Protein AF-A0A937ENZ0-F1 (afdb_monomer)

Secondary structure (DSSP, 8-state):
------PPPPP------PPPPEEPPP-GGGSPPPPPHHHHHHHHH-TT-TTS-TTTTT--EEEEEEEETTTTEEEEEEEETTS-TTSS-PPPSTTB---STT-SPPSEEEEEE-BT-GGG-BPPPPHHHHHHHHHHHHHHHHHHHHTPEE-TTSS-EE--HHHHHHHHHHHHHHSTT-PPP--S-TTEEEHHHHHHH-GGG--GGGGG--HHHHHHHHHHHHHHHHHH-HHHHHHTT--TT-TT-EEESHHHHHHHHHHHHHHHHHHHHTS-----------

Structure (mmCIF, N/CA/C/O backbone):
data_AF-A0A937ENZ0-F1
#
_entry.id   AF-A0A937ENZ0-F1
#
loop_
_atom_site.group_PDB
_atom_site.id
_atom_site.type_symbol
_atom_site.label_atom_id
_atom_site.label_alt_id
_atom_site.label_comp_id
_atom_site.label_asym_id
_atom_site.label_entity_id
_atom_site.label_seq_id
_atom_site.pdbx_PDB_ins_code
_atom_site.Cartn_x
_atom_site.Cartn_y
_atom_site.Cartn_z
_atom_site.occupancy
_atom_site.B_iso_or_equiv
_atom_site.auth_seq_id
_atom_site.auth_comp_id
_atom_site.auth_asym_id
_atom_site.auth_atom_id
_atom_site.pdbx_PDB_model_num
ATOM 1 N N . MET A 1 1 ? 7.840 -6.981 61.702 1.00 43.53 1 MET A N 1
ATOM 2 C CA . MET A 1 1 ? 6.788 -6.738 60.691 1.00 43.53 1 MET A CA 1
ATOM 3 C C . MET A 1 1 ? 7.470 -6.352 59.383 1.00 43.53 1 MET A C 1
ATOM 5 O O . MET A 1 1 ? 7.771 -5.185 59.188 1.00 43.53 1 MET A O 1
ATOM 9 N N . ASN A 1 2 ? 7.788 -7.336 58.536 1.00 37.56 2 ASN A N 1
ATOM 10 C CA . ASN A 1 2 ? 8.405 -7.114 57.224 1.00 37.56 2 ASN A CA 1
ATOM 11 C C . ASN A 1 2 ? 7.306 -7.118 56.159 1.00 37.56 2 ASN A C 1
ATOM 13 O O . ASN A 1 2 ? 6.649 -8.138 55.967 1.00 37.56 2 ASN A O 1
ATOM 17 N N . ARG A 1 3 ? 7.093 -5.981 55.487 1.00 46.06 3 ARG A N 1
ATOM 18 C CA . ARG A 1 3 ? 6.236 -5.894 54.298 1.00 46.06 3 ARG A CA 1
ATOM 19 C C . ARG A 1 3 ? 7.036 -6.393 53.096 1.00 46.06 3 ARG A C 1
ATOM 21 O O . ARG A 1 3 ? 7.947 -5.709 52.644 1.00 46.06 3 ARG A O 1
ATOM 28 N N . GLN A 1 4 ? 6.701 -7.583 52.606 1.00 44.44 4 GLN A N 1
ATOM 29 C CA . GLN A 1 4 ? 7.113 -8.049 51.284 1.00 44.44 4 GLN A CA 1
ATOM 30 C C . GLN A 1 4 ? 6.398 -7.206 50.226 1.00 44.44 4 GLN A C 1
ATOM 32 O O . GLN A 1 4 ? 5.177 -7.246 50.104 1.00 44.44 4 GLN A O 1
ATOM 37 N N . THR A 1 5 ? 7.169 -6.424 49.481 1.00 52.16 5 THR A N 1
ATOM 38 C CA . THR A 1 5 ? 6.742 -5.767 48.249 1.00 52.16 5 THR A CA 1
ATOM 39 C C . THR A 1 5 ? 6.876 -6.769 47.107 1.00 52.16 5 THR A C 1
ATOM 41 O O . THR A 1 5 ? 7.985 -7.094 46.687 1.00 52.16 5 THR A O 1
ATOM 44 N N . SER A 1 6 ? 5.750 -7.292 46.633 1.00 46.09 6 SER A N 1
ATOM 45 C CA . SER A 1 6 ? 5.664 -8.077 45.405 1.00 46.09 6 SER A CA 1
ATOM 46 C C . SER A 1 6 ? 5.887 -7.157 44.204 1.00 46.09 6 SER A C 1
ATOM 48 O O . SER A 1 6 ? 5.094 -6.256 43.934 1.00 46.09 6 SER A O 1
ATOM 50 N N . HIS A 1 7 ? 6.995 -7.362 43.493 1.00 39.06 7 HIS A N 1
ATOM 51 C CA . HIS A 1 7 ? 7.208 -6.753 42.186 1.00 39.06 7 HIS A CA 1
ATOM 52 C C . HIS A 1 7 ? 6.334 -7.467 41.143 1.00 39.06 7 HIS A C 1
ATOM 54 O O . HIS A 1 7 ? 6.309 -8.699 41.137 1.00 39.06 7 HIS A O 1
ATOM 60 N N . PRO A 1 8 ? 5.620 -6.732 40.272 1.00 46.50 8 PRO A N 1
ATOM 61 C CA . PRO A 1 8 ? 4.885 -7.335 39.171 1.00 46.50 8 PRO A CA 1
ATOM 62 C C . PRO A 1 8 ? 5.864 -7.920 38.146 1.00 46.50 8 PRO A C 1
ATOM 64 O O . PRO A 1 8 ? 6.829 -7.266 37.746 1.00 46.50 8 PRO A O 1
ATOM 67 N N . GLU A 1 9 ? 5.601 -9.163 37.747 1.00 36.78 9 GLU A N 1
ATOM 68 C CA . GLU A 1 9 ? 6.268 -9.851 36.643 1.00 36.78 9 GLU A CA 1
ATOM 69 C C . GLU A 1 9 ? 6.189 -9.009 35.356 1.00 36.78 9 GLU A C 1
ATOM 71 O O . GLU A 1 9 ? 5.117 -8.485 35.032 1.00 36.78 9 GLU A O 1
ATOM 76 N N . PRO A 1 10 ? 7.292 -8.859 34.600 1.00 42.88 10 PRO A N 1
ATOM 77 C CA . PRO A 1 10 ? 7.248 -8.202 33.304 1.00 42.88 10 PRO A CA 1
ATOM 78 C C . PRO A 1 10 ? 6.401 -9.039 32.342 1.00 42.88 10 PRO A C 1
ATOM 80 O O . PRO A 1 10 ? 6.649 -10.229 32.149 1.00 42.88 10 PRO A O 1
ATOM 83 N N . ALA A 1 11 ? 5.396 -8.395 31.743 1.00 43.38 11 ALA A N 1
ATOM 84 C CA . ALA A 1 11 ? 4.558 -8.982 30.710 1.00 43.38 11 ALA A CA 1
ATOM 85 C C . ALA A 1 11 ? 5.439 -9.611 29.623 1.00 43.38 11 ALA A C 1
ATOM 87 O O . ALA A 1 11 ? 6.317 -8.949 29.067 1.00 43.38 11 ALA A O 1
ATOM 88 N N . ALA A 1 12 ? 5.209 -10.896 29.354 1.00 40.56 12 ALA A N 1
ATOM 89 C CA . ALA A 1 12 ? 5.919 -11.650 28.337 1.00 40.56 12 ALA A CA 1
ATOM 90 C C . ALA A 1 12 ? 5.860 -10.903 26.998 1.00 40.56 12 ALA A C 1
ATOM 92 O O . ALA A 1 12 ? 4.788 -10.735 26.413 1.00 40.56 12 ALA A O 1
ATOM 93 N N . SER A 1 13 ? 7.022 -10.449 26.527 1.00 42.88 13 SER A N 1
ATOM 94 C CA . SER A 1 13 ? 7.202 -9.900 25.190 1.00 42.88 13 SER A CA 1
ATOM 95 C C . SER A 1 13 ? 6.746 -10.948 24.179 1.00 42.88 13 SER A C 1
ATOM 97 O O . SER A 1 13 ? 7.421 -11.959 23.983 1.00 42.88 13 SER A O 1
ATOM 99 N N . GLN A 1 14 ? 5.583 -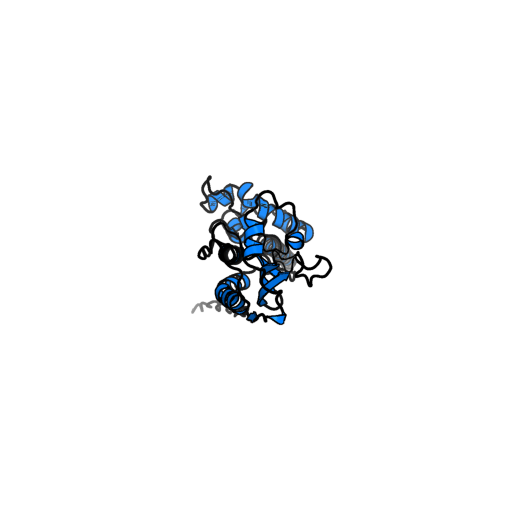10.733 23.565 1.00 44.53 14 GLN A N 1
ATOM 100 C CA . GLN A 1 14 ? 5.145 -11.531 22.428 1.00 44.53 14 GLN A CA 1
ATOM 101 C C . GLN A 1 14 ? 6.209 -11.383 21.340 1.00 44.53 14 GLN A C 1
ATOM 103 O O . GLN A 1 14 ? 6.424 -10.293 20.812 1.00 44.53 14 GLN A O 1
ATOM 108 N N . GLN A 1 15 ? 6.923 -12.471 21.053 1.00 42.66 15 GLN A N 1
ATOM 109 C CA . GLN A 1 15 ? 7.766 -12.573 19.871 1.00 42.66 15 GLN A CA 1
ATOM 110 C C . GLN A 1 15 ? 6.837 -12.491 18.660 1.00 42.66 15 GLN A C 1
ATOM 112 O O . GLN A 1 15 ? 6.261 -13.495 18.246 1.00 42.66 15 GLN A O 1
ATOM 117 N N . SER A 1 16 ? 6.640 -11.284 18.131 1.00 54.31 16 SER A N 1
ATOM 118 C CA . SER A 1 16 ? 6.011 -11.103 16.829 1.00 54.31 16 SER A CA 1
ATOM 119 C C . SER A 1 16 ? 6.854 -11.862 15.815 1.00 54.31 16 SER A C 1
ATOM 121 O O . SER A 1 16 ? 8.009 -11.511 15.578 1.00 54.31 16 SER A O 1
ATOM 123 N N . SER A 1 17 ? 6.299 -12.935 15.256 1.00 59.91 17 SER A N 1
ATOM 124 C CA . SER A 1 17 ? 6.868 -13.601 14.093 1.00 59.91 17 SER A CA 1
ATOM 125 C C . SER A 1 17 ? 6.956 -12.570 12.973 1.00 59.91 17 SER A C 1
ATOM 127 O O . SER A 1 17 ? 5.923 -12.148 12.449 1.00 59.91 17 SER A O 1
ATOM 129 N N . THR A 1 18 ? 8.165 -12.122 12.651 1.00 74.50 18 THR A N 1
ATOM 130 C CA . THR A 1 18 ? 8.385 -11.180 11.556 1.00 74.50 18 THR A CA 1
ATOM 131 C C . THR A 1 18 ? 7.900 -11.830 10.265 1.00 74.50 18 THR A C 1
ATOM 133 O O . THR A 1 18 ? 8.298 -12.952 9.943 1.00 74.50 18 THR A O 1
ATOM 136 N N . VAL A 1 19 ? 6.997 -11.162 9.549 1.00 85.94 19 VAL A N 1
ATOM 137 C CA . VAL A 1 19 ? 6.521 -11.634 8.246 1.00 85.94 19 VAL A CA 1
ATOM 138 C C . VAL A 1 19 ? 7.707 -11.559 7.292 1.00 85.94 19 VAL A C 1
ATOM 140 O O . VAL A 1 19 ? 8.279 -10.491 7.140 1.00 85.94 19 VAL A O 1
ATOM 143 N N . GLN A 1 20 ? 8.111 -12.661 6.662 1.00 94.25 20 GLN A N 1
ATOM 144 C CA . GLN A 1 20 ? 9.245 -12.643 5.734 1.00 94.25 20 GLN A CA 1
ATOM 145 C C . GLN A 1 20 ? 8.753 -12.510 4.290 1.00 94.25 20 GLN A C 1
ATOM 147 O O . GLN A 1 20 ? 8.061 -13.395 3.786 1.00 94.25 20 GLN A O 1
ATOM 152 N N . LEU A 1 21 ? 9.114 -11.409 3.628 1.00 97.62 21 LEU A N 1
ATOM 153 C CA . LEU A 1 21 ? 8.907 -11.211 2.195 1.00 97.62 21 LEU A CA 1
ATOM 154 C C . LEU A 1 21 ? 9.825 -12.140 1.387 1.00 97.62 21 LEU A C 1
ATOM 156 O O . LEU A 1 21 ? 11.006 -12.293 1.705 1.00 97.62 21 LEU A O 1
ATOM 160 N N . THR A 1 22 ? 9.301 -12.688 0.292 1.00 98.12 22 THR A N 1
ATOM 161 C CA . THR A 1 22 ? 10.086 -13.380 -0.736 1.00 98.12 22 THR A CA 1
ATOM 162 C C . THR A 1 22 ? 10.068 -12.570 -2.030 1.00 98.12 22 THR A C 1
ATOM 164 O O . THR A 1 22 ? 9.019 -12.100 -2.463 1.00 98.12 22 THR A O 1
ATOM 167 N N . VAL A 1 23 ? 11.224 -12.396 -2.674 1.00 98.06 23 VAL A N 1
ATOM 168 C CA . VAL A 1 23 ? 11.280 -11.864 -4.044 1.00 98.06 23 VAL A CA 1
ATOM 169 C C . VAL A 1 23 ? 11.268 -13.048 -5.000 1.00 98.06 23 VAL A C 1
ATOM 171 O O . VAL A 1 23 ? 12.183 -13.873 -4.979 1.00 98.06 23 VAL A O 1
ATOM 174 N N . ARG A 1 24 ? 10.219 -13.160 -5.815 1.00 97.56 24 ARG A N 1
ATOM 175 C CA . ARG A 1 24 ? 10.064 -14.252 -6.778 1.00 97.56 24 ARG A CA 1
ATOM 176 C C . ARG A 1 24 ? 10.588 -13.814 -8.141 1.00 97.56 24 ARG A C 1
ATOM 178 O O . ARG A 1 24 ? 10.041 -12.906 -8.764 1.00 97.56 24 ARG A O 1
ATOM 185 N N . GLU A 1 25 ? 11.613 -14.511 -8.620 1.00 97.50 25 GLU A N 1
ATOM 186 C CA . GLU A 1 25 ? 12.192 -14.275 -9.943 1.00 97.50 25 GLU A CA 1
ATOM 187 C C . GLU A 1 25 ? 11.157 -14.496 -11.051 1.00 97.50 25 GLU A C 1
ATOM 189 O O . GLU A 1 25 ? 10.435 -15.501 -11.081 1.00 97.50 25 GLU A O 1
ATOM 194 N N . THR A 1 26 ? 11.107 -13.549 -11.981 1.00 95.69 26 THR A N 1
ATOM 195 C CA . THR A 1 26 ? 10.320 -13.655 -13.210 1.00 95.69 26 THR A CA 1
ATOM 196 C C . THR A 1 26 ? 11.215 -14.130 -14.339 1.00 95.69 26 THR A C 1
ATOM 198 O O . THR A 1 26 ? 12.384 -13.769 -14.412 1.00 95.69 26 THR A O 1
ATOM 201 N N . THR A 1 27 ? 10.685 -14.962 -15.227 1.00 95.06 27 THR A N 1
ATOM 202 C CA . THR A 1 27 ? 11.425 -15.503 -16.374 1.00 95.06 27 THR A CA 1
ATOM 203 C C . THR A 1 27 ? 10.939 -14.886 -17.680 1.00 95.06 27 THR A C 1
ATOM 205 O O . THR A 1 27 ? 9.803 -14.423 -17.777 1.00 95.06 27 THR A O 1
ATOM 208 N N . THR A 1 28 ? 11.767 -14.928 -18.728 1.00 92.56 28 THR A N 1
ATOM 209 C CA . THR A 1 28 ? 11.395 -14.424 -20.062 1.00 92.56 28 THR A CA 1
ATOM 210 C C . THR A 1 28 ? 10.114 -15.068 -20.598 1.00 92.56 28 THR A C 1
ATOM 212 O O . THR A 1 28 ? 9.334 -14.403 -21.265 1.00 92.56 28 THR A O 1
ATOM 215 N N . ALA A 1 29 ? 9.857 -16.341 -20.275 1.00 90.62 29 ALA A N 1
ATOM 216 C CA . ALA A 1 29 ? 8.652 -17.053 -20.706 1.00 90.62 29 ALA A CA 1
ATOM 217 C C . ALA A 1 29 ? 7.357 -16.537 -20.047 1.00 90.62 29 ALA A C 1
ATOM 219 O O . ALA A 1 29 ? 6.267 -16.830 -20.530 1.00 90.62 29 ALA A O 1
ATOM 220 N N . GLN A 1 30 ? 7.470 -15.797 -18.941 1.00 89.12 30 GLN A N 1
ATOM 221 C CA . GLN A 1 30 ? 6.342 -15.235 -18.193 1.00 89.12 30 GLN A CA 1
ATOM 222 C C . GLN A 1 30 ? 6.044 -13.780 -18.566 1.00 89.12 30 GLN A C 1
ATOM 224 O O . GLN A 1 30 ? 5.084 -13.213 -18.045 1.00 89.12 30 GLN A O 1
ATOM 229 N N . LEU A 1 31 ? 6.855 -13.172 -19.435 1.00 87.44 31 LEU A N 1
ATOM 230 C CA . LEU A 1 31 ? 6.686 -11.791 -19.863 1.00 87.44 31 LEU A CA 1
ATOM 231 C C . LEU A 1 31 ? 6.364 -11.714 -21.355 1.00 87.44 31 LEU A C 1
ATOM 233 O O . LEU A 1 31 ? 6.908 -12.480 -22.154 1.00 87.44 31 LEU A O 1
ATOM 237 N N . PRO A 1 32 ? 5.524 -10.753 -21.762 1.00 86.81 32 PRO A N 1
ATOM 238 C CA . PRO A 1 32 ? 5.414 -10.413 -23.167 1.00 86.81 32 PRO A CA 1
ATOM 239 C C . PRO A 1 32 ? 6.746 -9.870 -23.704 1.00 86.81 32 PRO A C 1
ATOM 241 O O . PRO A 1 32 ? 7.515 -9.253 -22.961 1.00 86.81 32 PRO A O 1
ATOM 244 N N . PRO A 1 33 ? 7.024 -10.032 -25.011 1.00 86.56 33 PRO A N 1
ATOM 245 C CA . PRO A 1 33 ? 8.213 -9.443 -25.605 1.00 86.56 33 PRO A CA 1
ATOM 246 C C . PRO A 1 33 ? 8.176 -7.920 -25.466 1.00 86.56 33 PRO A C 1
ATOM 248 O O . PRO A 1 33 ? 7.102 -7.310 -25.596 1.00 86.56 33 PRO A O 1
ATOM 251 N N . LEU A 1 34 ? 9.352 -7.328 -25.226 1.00 86.69 34 LEU A N 1
ATOM 252 C CA . LEU A 1 34 ? 9.526 -5.879 -25.137 1.00 86.69 34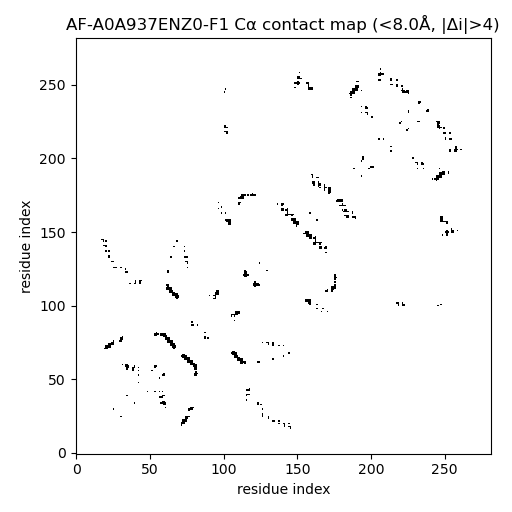 LEU A CA 1
ATOM 253 C C . LEU A 1 34 ? 8.981 -5.195 -26.399 1.00 86.69 34 LEU A C 1
ATOM 255 O O . LEU A 1 34 ? 9.146 -5.732 -27.501 1.00 86.69 34 LEU A O 1
ATOM 259 N N . PRO A 1 35 ? 8.303 -4.043 -26.261 1.00 83.69 35 PRO A N 1
ATOM 260 C CA . PRO A 1 35 ? 7.900 -3.268 -27.421 1.00 83.69 35 PRO A CA 1
ATOM 261 C C . PRO A 1 35 ? 9.114 -2.725 -28.165 1.00 83.69 35 PRO A C 1
ATOM 263 O O . PRO A 1 35 ? 10.166 -2.466 -27.580 1.00 83.69 35 PRO A O 1
ATOM 266 N N . ASP A 1 36 ? 8.930 -2.509 -29.462 1.00 84.56 36 ASP A N 1
ATOM 267 C CA . ASP A 1 36 ? 9.908 -1.803 -30.273 1.00 84.56 36 ASP A CA 1
ATOM 268 C C . ASP A 1 36 ? 10.068 -0.343 -29.782 1.00 84.56 36 ASP A C 1
ATOM 270 O O . ASP A 1 36 ? 9.056 0.354 -29.611 1.00 84.56 36 ASP A O 1
ATOM 274 N N . PRO A 1 37 ? 11.308 0.136 -29.550 1.00 83.44 37 PRO A N 1
ATOM 275 C CA . PRO A 1 37 ? 11.537 1.473 -29.019 1.00 83.44 37 PRO A CA 1
ATOM 276 C C . PRO A 1 37 ? 11.032 2.630 -29.870 1.00 83.44 37 PRO A C 1
ATOM 278 O O . PRO A 1 37 ? 10.588 3.642 -29.331 1.00 83.44 37 PRO A O 1
ATOM 281 N N . GLU A 1 38 ? 11.093 2.508 -31.191 1.00 84.00 38 GLU A N 1
ATOM 282 C CA . GLU A 1 38 ? 10.600 3.548 -32.091 1.00 84.00 38 GLU A CA 1
ATOM 283 C C . GLU A 1 38 ? 9.069 3.620 -32.044 1.00 84.00 38 GLU A C 1
ATOM 285 O O . GLU A 1 38 ? 8.489 4.707 -31.955 1.00 84.00 38 GLU A O 1
ATOM 290 N N . THR A 1 39 ? 8.423 2.455 -31.983 1.00 81.88 39 THR A N 1
ATOM 291 C CA . THR A 1 39 ? 6.969 2.304 -31.910 1.00 81.88 39 THR A CA 1
ATOM 292 C C . THR A 1 39 ? 6.392 2.950 -30.648 1.00 81.88 39 THR A C 1
ATOM 294 O O . THR A 1 39 ? 5.496 3.791 -30.756 1.00 81.88 39 THR A O 1
ATOM 297 N N . TYR A 1 40 ? 6.907 2.629 -29.448 1.00 80.12 40 TYR A N 1
ATOM 298 C CA . TYR A 1 40 ? 6.355 3.229 -28.221 1.00 80.12 40 TYR A CA 1
ATOM 299 C C . TYR A 1 40 ? 6.669 4.728 -28.119 1.00 80.12 40 TYR A C 1
ATOM 301 O O . TYR A 1 40 ? 5.822 5.500 -27.668 1.00 80.12 40 TYR A O 1
ATOM 309 N N . ARG A 1 41 ? 7.846 5.182 -28.578 1.00 81.31 41 ARG A N 1
ATOM 310 C CA . ARG A 1 41 ? 8.178 6.618 -28.590 1.00 81.31 41 ARG A CA 1
ATOM 311 C C . ARG A 1 41 ? 7.248 7.397 -29.502 1.00 81.31 41 ARG A C 1
ATOM 313 O O . ARG A 1 41 ? 6.781 8.459 -29.111 1.00 81.31 41 ARG A O 1
ATOM 320 N N . THR A 1 42 ? 6.953 6.857 -30.682 1.00 81.44 42 THR A N 1
ATOM 321 C CA . THR A 1 42 ? 6.009 7.464 -31.629 1.00 81.44 42 THR A CA 1
ATOM 322 C C . THR A 1 42 ? 4.624 7.598 -31.011 1.00 81.44 42 THR A C 1
ATOM 324 O O . THR A 1 42 ? 4.027 8.671 -31.075 1.00 81.44 42 THR A O 1
ATOM 327 N N . TYR A 1 43 ? 4.154 6.542 -30.343 1.00 79.38 43 TYR A N 1
ATOM 328 C CA . TYR A 1 43 ? 2.869 6.545 -29.653 1.00 79.38 43 TYR A CA 1
ATOM 329 C C . TYR A 1 43 ? 2.791 7.633 -28.568 1.00 79.38 43 TYR A C 1
ATOM 331 O O . TYR A 1 43 ? 1.861 8.436 -28.566 1.00 79.38 43 TYR A O 1
ATOM 339 N N . PHE A 1 44 ? 3.792 7.737 -27.686 1.00 76.94 44 PHE A N 1
ATOM 340 C CA . PHE A 1 44 ? 3.788 8.752 -26.622 1.00 76.94 44 PHE A CA 1
ATOM 341 C C . PHE A 1 44 ? 4.140 10.174 -27.097 1.00 76.94 44 PHE A C 1
ATOM 343 O O . PHE A 1 44 ? 3.860 11.141 -26.386 1.00 76.94 44 PHE A O 1
ATOM 350 N N . ALA A 1 45 ? 4.750 10.330 -28.276 1.00 77.31 45 ALA A N 1
ATOM 351 C CA . ALA A 1 45 ? 5.095 11.631 -28.850 1.00 77.31 45 ALA A CA 1
ATOM 352 C C . ALA A 1 45 ? 3.903 12.350 -29.502 1.00 77.31 45 ALA A C 1
ATOM 354 O O . ALA A 1 45 ? 4.003 13.551 -29.758 1.00 77.31 45 ALA A O 1
ATOM 355 N N . ASN A 1 46 ? 2.788 11.655 -29.764 1.00 73.12 46 ASN A N 1
ATOM 356 C CA . ASN A 1 46 ? 1.609 12.237 -30.399 1.00 73.12 46 ASN A CA 1
ATOM 357 C C . ASN A 1 46 ? 0.467 12.464 -29.386 1.00 73.12 46 ASN A C 1
ATOM 359 O O . ASN A 1 46 ? -0.413 11.615 -29.233 1.00 73.12 46 ASN A O 1
ATOM 363 N N . PRO A 1 47 ? 0.423 13.620 -28.695 1.00 60.69 47 PRO A N 1
ATOM 364 C CA . PRO A 1 47 ? -0.554 13.867 -27.639 1.00 60.69 47 PRO A CA 1
ATOM 365 C C . PRO A 1 47 ? -2.003 14.000 -28.131 1.00 60.69 47 PRO A C 1
ATOM 367 O O . PRO A 1 47 ? -2.920 14.060 -27.315 1.00 60.69 47 PRO A O 1
ATOM 370 N N . HIS A 1 48 ? -2.226 14.058 -29.447 1.00 57.53 48 HIS A N 1
ATOM 371 C CA . HIS A 1 48 ? -3.559 14.074 -30.048 1.00 57.53 48 HIS A CA 1
ATOM 372 C C . HIS A 1 48 ? -4.095 12.668 -30.358 1.00 57.53 48 HIS A C 1
ATOM 374 O O . HIS A 1 48 ? -5.274 12.540 -30.678 1.00 57.53 48 HIS A O 1
ATOM 380 N N . ASP A 1 49 ? -3.261 11.631 -30.213 1.00 55.56 49 ASP A N 1
ATOM 381 C CA . ASP A 1 49 ? -3.555 10.251 -30.618 1.00 55.56 49 ASP A CA 1
ATOM 382 C C . ASP A 1 49 ? -3.784 9.293 -29.444 1.00 55.56 49 ASP A C 1
ATOM 384 O O . ASP A 1 49 ? -3.999 8.100 -29.640 1.00 55.56 49 ASP A O 1
ATOM 388 N N . TYR A 1 50 ? -3.862 9.819 -28.213 1.00 53.72 50 TYR A N 1
ATOM 389 C CA . TYR A 1 50 ? -4.329 9.067 -27.038 1.00 53.72 50 TYR A CA 1
ATOM 390 C C . TYR A 1 50 ? -5.767 8.520 -27.190 1.00 53.72 50 TYR A C 1
ATOM 392 O O . TYR A 1 50 ? -6.274 7.866 -26.281 1.00 53.72 50 TYR A O 1
ATOM 400 N N . MET A 1 51 ? -6.446 8.812 -28.308 1.00 48.12 51 MET A N 1
ATOM 401 C CA . MET A 1 51 ? -7.741 8.235 -28.670 1.00 48.12 51 MET A CA 1
ATOM 402 C C . MET A 1 51 ? -7.632 6.831 -29.286 1.00 48.12 51 MET A C 1
ATOM 404 O O . MET A 1 51 ? -8.627 6.107 -29.264 1.00 48.12 51 MET A O 1
ATOM 408 N N . HIS A 1 52 ? -6.466 6.426 -29.802 1.00 53.47 52 HIS A N 1
ATOM 409 C CA . HIS A 1 52 ? -6.219 5.040 -30.198 1.00 53.47 52 HIS A CA 1
ATOM 410 C C . HIS A 1 52 ? -5.716 4.241 -29.000 1.00 53.47 52 HIS A C 1
ATOM 412 O O . HIS A 1 52 ? -4.829 4.680 -28.267 1.00 53.47 52 HIS A O 1
ATOM 418 N N . ALA A 1 53 ? -6.292 3.058 -28.781 1.00 56.72 53 ALA A N 1
ATOM 419 C CA . ALA A 1 53 ? -5.814 2.197 -27.713 1.00 56.72 53 ALA A CA 1
ATOM 420 C C . ALA A 1 53 ? -4.361 1.786 -28.025 1.00 56.72 53 ALA A C 1
ATOM 422 O O . ALA A 1 53 ? -4.044 1.534 -29.190 1.00 56.72 53 ALA A O 1
ATOM 423 N N . PRO A 1 54 ? -3.476 1.623 -27.021 1.00 62.50 54 PRO A N 1
ATOM 424 C CA . PRO A 1 54 ? -2.113 1.125 -27.242 1.00 62.50 54 PRO A CA 1
ATOM 425 C C . PRO A 1 54 ? -2.052 -0.182 -28.053 1.00 62.50 54 PRO A C 1
ATOM 427 O O . PRO A 1 54 ? -1.059 -0.460 -28.728 1.00 62.50 54 PRO A O 1
ATOM 430 N N . GLN A 1 55 ? -3.134 -0.968 -27.999 1.00 65.12 55 GLN A N 1
ATOM 431 C CA . GLN A 1 55 ? -3.364 -2.163 -28.804 1.00 65.12 55 GLN A CA 1
ATOM 432 C C . GLN A 1 55 ? -3.294 -1.885 -30.315 1.00 65.12 55 GLN A C 1
ATOM 434 O O . GLN A 1 55 ? -2.625 -2.626 -31.036 1.00 65.12 55 GLN A O 1
ATOM 439 N N . ASP A 1 56 ? -3.927 -0.807 -30.784 1.00 67.62 56 ASP A N 1
ATOM 440 C CA . ASP A 1 56 ? -4.012 -0.439 -32.204 1.00 67.62 56 ASP A CA 1
ATOM 441 C C . ASP A 1 56 ? -2.645 -0.001 -32.745 1.00 67.62 56 ASP A C 1
ATOM 443 O O . ASP A 1 56 ? -2.262 -0.339 -33.865 1.00 67.62 56 ASP A O 1
ATOM 447 N N . ALA A 1 57 ? -1.866 0.682 -31.904 1.00 66.38 57 ALA A N 1
ATOM 448 C CA . ALA A 1 57 ? -0.511 1.129 -32.212 1.00 66.38 57 ALA A CA 1
ATOM 449 C C . ALA A 1 57 ? 0.563 0.046 -31.991 1.00 66.38 57 ALA A C 1
ATOM 451 O O . ALA A 1 57 ? 1.739 0.287 -32.255 1.00 66.38 57 ALA A O 1
ATOM 452 N N . LYS A 1 58 ? 0.190 -1.136 -31.470 1.00 69.62 58 LYS A N 1
ATOM 453 C CA . LYS A 1 58 ? 1.123 -2.178 -30.990 1.00 69.62 58 LYS A CA 1
ATOM 454 C C . LYS A 1 58 ? 2.188 -1.630 -30.027 1.00 69.62 58 LYS A C 1
ATOM 456 O O . LYS A 1 58 ? 3.283 -2.183 -29.928 1.00 69.62 58 LYS A O 1
ATOM 461 N N . ALA A 1 59 ? 1.852 -0.570 -29.293 1.00 65.69 59 ALA A N 1
ATOM 462 C CA . ALA A 1 59 ? 2.789 0.245 -28.526 1.00 65.69 59 ALA A CA 1
ATOM 463 C C . ALA A 1 59 ? 3.199 -0.363 -27.169 1.00 65.69 59 ALA A C 1
ATOM 465 O O . ALA A 1 59 ? 3.834 0.309 -26.363 1.00 65.69 59 ALA A O 1
ATOM 466 N N . GLY A 1 60 ? 2.900 -1.646 -26.930 1.00 68.12 60 GLY A N 1
ATOM 467 C CA . GLY A 1 60 ? 3.571 -2.447 -25.906 1.00 68.12 60 GLY A CA 1
ATOM 468 C C . GLY A 1 60 ? 2.677 -3.044 -24.831 1.00 68.12 60 GLY A C 1
ATOM 469 O O . GLY A 1 60 ? 1.577 -3.512 -25.105 1.00 68.12 60 GLY A O 1
ATOM 470 N N . HIS A 1 61 ? 3.227 -3.100 -23.621 1.00 72.06 61 HIS A N 1
ATOM 471 C CA . HIS A 1 61 ? 2.655 -3.709 -22.425 1.00 72.06 61 HIS A CA 1
ATOM 472 C C . HIS A 1 61 ? 2.938 -2.810 -21.213 1.00 72.06 61 HIS A C 1
ATOM 474 O O . HIS A 1 61 ? 3.891 -2.026 -21.249 1.00 72.06 61 HIS A O 1
ATOM 480 N N . PHE A 1 62 ? 2.158 -2.919 -20.136 1.00 79.62 62 PHE A N 1
ATOM 481 C CA . PHE A 1 62 ? 2.536 -2.287 -18.870 1.00 79.62 62 PHE A CA 1
ATOM 482 C C . PHE A 1 62 ? 3.562 -3.138 -18.148 1.00 79.62 62 PHE A C 1
ATOM 484 O O . PHE A 1 62 ? 3.349 -4.333 -17.977 1.00 79.62 62 PHE A O 1
ATOM 491 N N . GLN A 1 63 ? 4.630 -2.515 -17.668 1.00 89.88 63 GLN A N 1
ATOM 492 C CA . GLN A 1 63 ? 5.531 -3.137 -16.709 1.00 89.88 63 GLN A CA 1
ATOM 493 C C . GLN A 1 63 ? 5.063 -2.797 -15.300 1.00 89.88 63 GLN A C 1
ATOM 495 O O . GLN A 1 63 ? 4.638 -1.672 -15.041 1.00 89.88 63 GLN A O 1
ATOM 500 N N . GLN A 1 64 ? 5.088 -3.773 -14.406 1.00 92.94 64 GLN A N 1
ATOM 501 C CA . GLN A 1 64 ? 4.517 -3.652 -13.073 1.00 92.94 64 GLN A CA 1
ATOM 502 C C . GLN A 1 64 ? 5.414 -4.317 -12.035 1.00 92.94 64 GLN A C 1
ATOM 504 O O . GLN A 1 64 ? 6.110 -5.292 -12.318 1.00 92.94 64 GLN A O 1
ATOM 509 N N . ILE A 1 65 ? 5.346 -3.807 -10.812 1.00 95.56 65 ILE A N 1
ATOM 510 C CA . ILE A 1 65 ? 5.775 -4.521 -9.611 1.00 95.56 65 ILE A CA 1
ATOM 511 C C . ILE A 1 65 ? 4.522 -4.993 -8.895 1.00 95.56 65 ILE A C 1
ATOM 513 O O . ILE A 1 65 ? 3.588 -4.215 -8.719 1.00 95.56 65 ILE A O 1
ATOM 517 N N . VAL A 1 66 ? 4.503 -6.259 -8.498 1.00 95.00 66 VAL A N 1
ATOM 518 C CA . VAL A 1 66 ? 3.338 -6.922 -7.915 1.00 95.00 66 VAL A CA 1
ATOM 519 C C . VAL A 1 66 ? 3.731 -7.522 -6.578 1.00 95.00 66 VAL A C 1
ATOM 521 O O . VAL A 1 66 ? 4.738 -8.219 -6.487 1.00 95.00 66 VAL A O 1
ATOM 524 N N . LEU A 1 67 ? 2.923 -7.263 -5.559 1.00 95.62 67 LEU A N 1
ATOM 525 C CA . LEU A 1 67 ? 3.022 -7.828 -4.224 1.00 95.62 67 LEU A CA 1
ATOM 526 C C . LEU A 1 67 ? 1.761 -8.656 -3.941 1.00 95.62 67 LEU A C 1
ATOM 528 O O . LEU A 1 67 ? 0.676 -8.092 -3.811 1.00 95.62 67 LEU A O 1
ATOM 532 N N . ASP A 1 68 ? 1.891 -9.979 -3.829 1.00 94.19 68 ASP A N 1
ATOM 533 C CA . ASP A 1 68 ? 0.813 -10.844 -3.327 1.00 94.19 68 ASP A CA 1
ATOM 534 C C . ASP A 1 68 ? 0.929 -10.944 -1.800 1.00 94.19 68 ASP A C 1
ATOM 536 O O . ASP A 1 68 ? 1.887 -11.496 -1.258 1.00 94.19 68 ASP A O 1
ATOM 540 N N . LEU A 1 69 ? -0.048 -10.393 -1.082 1.00 92.88 69 LEU A N 1
ATOM 541 C CA . LEU A 1 69 ? -0.068 -10.374 0.377 1.00 92.88 69 LEU A CA 1
ATOM 542 C C . LEU A 1 69 ? -0.403 -11.727 0.996 1.00 92.88 69 LEU A C 1
ATOM 544 O O . LEU A 1 69 ? -0.198 -11.888 2.196 1.00 92.88 69 LEU A O 1
ATOM 548 N N . ARG A 1 70 ? -0.922 -12.696 0.247 1.00 91.81 70 ARG A N 1
ATOM 549 C CA . ARG A 1 70 ? -1.228 -14.030 0.781 1.00 91.81 70 ARG A CA 1
ATOM 550 C C . ARG A 1 70 ? 0.025 -14.888 0.782 1.00 91.81 70 ARG A C 1
ATOM 552 O O . ARG A 1 70 ? 0.311 -15.531 1.788 1.00 91.81 70 ARG A O 1
ATOM 559 N N . THR A 1 71 ? 0.789 -14.852 -0.309 1.00 94.69 71 THR A N 1
ATOM 560 C CA . THR A 1 71 ? 2.053 -15.600 -0.423 1.00 94.69 71 THR A CA 1
ATOM 561 C C . THR A 1 71 ? 3.269 -14.818 0.064 1.00 94.69 71 THR A C 1
ATOM 563 O O . THR A 1 71 ? 4.296 -15.425 0.343 1.00 94.69 71 THR A O 1
ATOM 566 N N . LYS A 1 72 ? 3.138 -13.496 0.238 1.00 96.06 72 LYS A N 1
ATOM 567 C CA . LYS A 1 72 ? 4.234 -12.569 0.574 1.00 96.06 72 LYS A CA 1
ATOM 568 C C . LYS A 1 72 ? 5.305 -12.514 -0.520 1.00 96.06 72 LYS A C 1
ATOM 570 O O . LYS A 1 72 ? 6.479 -12.298 -0.222 1.00 96.06 72 LYS A O 1
ATOM 575 N N . ASP A 1 73 ? 4.889 -12.678 -1.774 1.00 97.31 73 ASP A N 1
ATOM 576 C CA . ASP A 1 73 ? 5.778 -12.604 -2.932 1.00 97.31 73 ASP A CA 1
ATOM 577 C C . ASP A 1 73 ? 5.766 -11.209 -3.556 1.00 97.31 73 ASP A C 1
ATOM 579 O O . ASP A 1 73 ? 4.705 -10.694 -3.911 1.00 97.31 73 ASP A O 1
ATOM 583 N N . LEU A 1 74 ? 6.953 -10.644 -3.774 1.00 97.94 74 LEU A N 1
ATOM 584 C CA . LEU A 1 74 ? 7.180 -9.480 -4.627 1.00 97.94 74 LEU A CA 1
ATOM 585 C C . LEU A 1 74 ? 7.793 -9.935 -5.955 1.00 97.94 74 LEU A C 1
ATOM 587 O O . LEU A 1 74 ? 8.800 -10.643 -5.955 1.00 97.94 74 LEU A O 1
ATOM 591 N N . PHE A 1 75 ? 7.220 -9.532 -7.086 1.00 97.12 75 PHE A N 1
ATOM 592 C CA . PHE A 1 75 ? 7.729 -9.923 -8.402 1.00 97.12 75 PHE A CA 1
ATOM 593 C C . PHE A 1 75 ? 7.459 -8.882 -9.486 1.00 97.12 75 PHE A C 1
ATOM 595 O O . PHE A 1 75 ? 6.565 -8.041 -9.383 1.00 97.12 75 PHE A O 1
ATOM 602 N N . PHE A 1 76 ? 8.254 -8.965 -10.547 1.00 96.25 76 PHE A N 1
ATOM 603 C CA . PHE A 1 76 ? 8.101 -8.169 -11.754 1.00 96.25 76 PHE A CA 1
ATOM 604 C C . PHE A 1 76 ? 7.043 -8.777 -12.687 1.00 96.25 76 PHE A C 1
ATOM 606 O O . PHE A 1 76 ? 6.929 -9.992 -12.819 1.00 96.25 76 PHE A O 1
ATOM 613 N N . HIS A 1 77 ? 6.241 -7.948 -13.347 1.00 92.56 77 HIS A N 1
ATOM 614 C CA . HIS A 1 77 ? 5.183 -8.414 -14.239 1.00 92.56 77 HIS A CA 1
ATOM 615 C C . HIS A 1 77 ? 5.048 -7.528 -15.481 1.00 92.56 77 HIS A C 1
ATOM 617 O O . HIS A 1 77 ? 5.426 -6.357 -15.471 1.00 92.56 77 HIS A O 1
ATOM 623 N N . GLY A 1 78 ? 4.499 -8.102 -16.554 1.00 88.44 78 GLY A N 1
ATOM 624 C CA . GLY A 1 78 ? 4.235 -7.427 -17.818 1.00 88.44 78 GLY A CA 1
ATOM 625 C C . GLY A 1 78 ? 2.841 -7.769 -18.346 1.00 88.44 78 GLY A C 1
ATOM 626 O O . GLY A 1 78 ? 2.572 -8.936 -18.622 1.00 88.44 78 GLY A O 1
ATOM 627 N N . GLU A 1 79 ? 1.974 -6.772 -18.525 1.00 83.25 79 GLU A N 1
ATOM 628 C CA . GLU A 1 79 ? 0.607 -6.946 -19.044 1.00 83.25 79 GLU A CA 1
ATOM 629 C C . GLU A 1 79 ? 0.517 -6.542 -20.521 1.00 83.25 79 GLU A C 1
ATOM 631 O O . GLU A 1 79 ? 0.591 -5.357 -20.850 1.00 83.25 79 GLU A O 1
ATOM 636 N N . ASP A 1 80 ? 0.351 -7.518 -21.421 1.00 79.75 80 ASP A N 1
ATOM 637 C CA . ASP A 1 80 ? 0.381 -7.293 -22.872 1.00 79.75 80 ASP A CA 1
ATOM 638 C C . ASP A 1 80 ? -0.898 -6.664 -23.430 1.00 79.75 80 ASP A C 1
ATOM 640 O O . ASP A 1 80 ? -1.909 -7.342 -23.631 1.00 79.75 80 ASP A O 1
ATOM 644 N N . TRP A 1 81 ? -0.835 -5.378 -23.777 1.00 71.31 81 TRP A N 1
ATOM 645 C CA . TRP A 1 81 ? -1.952 -4.667 -24.396 1.00 71.31 81 TRP A CA 1
ATOM 646 C C . TRP A 1 81 ? -2.240 -5.086 -25.834 1.00 71.31 81 TRP A C 1
ATOM 648 O O . TRP A 1 81 ? -3.297 -4.751 -26.361 1.00 71.31 81 TRP A O 1
ATOM 658 N N . ARG A 1 82 ? -1.333 -5.818 -26.490 1.00 69.31 82 ARG A N 1
ATOM 659 C CA . ARG A 1 82 ? -1.570 -6.343 -27.845 1.00 69.31 82 ARG A CA 1
ATOM 660 C C . ARG A 1 82 ? -2.575 -7.490 -27.836 1.00 69.31 82 ARG A C 1
ATOM 662 O O . ARG A 1 82 ? -3.180 -7.789 -28.865 1.00 69.31 82 ARG A O 1
ATOM 669 N N . VAL A 1 83 ? -2.742 -8.142 -26.688 1.00 71.31 83 VAL A N 1
ATOM 670 C CA . VAL A 1 83 ? -3.693 -9.236 -26.503 1.00 71.31 83 VAL A CA 1
ATOM 671 C C . VAL A 1 83 ? -5.042 -8.646 -26.087 1.00 71.31 83 VAL A C 1
ATOM 673 O O . VAL A 1 83 ? -5.070 -7.811 -25.181 1.00 71.31 83 VAL A O 1
ATOM 676 N N . PRO A 1 84 ? -6.170 -9.068 -26.700 1.00 69.19 84 PRO A N 1
ATOM 677 C CA . PRO A 1 84 ? -7.489 -8.636 -26.270 1.00 69.19 84 PRO A CA 1
ATOM 678 C C . PRO A 1 84 ? -7.673 -8.829 -24.770 1.00 69.19 84 PRO A C 1
ATOM 680 O O . PRO A 1 84 ? -7.330 -9.866 -24.202 1.00 69.19 84 PRO A O 1
ATOM 683 N N . ARG A 1 85 ? -8.281 -7.830 -24.142 1.00 64.62 85 ARG A N 1
ATOM 684 C CA . ARG A 1 85 ? -8.451 -7.728 -22.693 1.00 64.62 85 ARG A CA 1
ATOM 685 C C . ARG A 1 85 ? -9.200 -8.917 -22.049 1.00 64.62 85 ARG A C 1
ATOM 687 O O . ARG A 1 85 ? -9.106 -9.114 -20.837 1.00 64.62 85 ARG A O 1
ATOM 694 N N . GLU A 1 86 ? -9.942 -9.697 -22.829 1.00 66.25 86 GLU A N 1
ATOM 695 C CA . GLU A 1 86 ? -10.652 -10.922 -22.414 1.00 66.25 86 GLU A CA 1
ATOM 696 C C . GLU A 1 86 ? -9.751 -12.170 -22.378 1.00 66.25 86 GLU A C 1
ATOM 698 O O . GLU A 1 86 ? -10.065 -13.133 -21.688 1.00 66.25 86 GLU A O 1
ATOM 703 N N . ALA A 1 87 ? -8.621 -12.147 -23.091 1.00 59.12 87 ALA A N 1
ATOM 704 C CA . ALA A 1 87 ? -7.687 -13.265 -23.227 1.00 59.12 87 ALA A CA 1
ATOM 705 C C . ALA A 1 87 ? -6.443 -13.143 -22.324 1.00 59.12 87 ALA A C 1
ATOM 707 O O . ALA A 1 87 ? -5.564 -14.002 -22.354 1.00 59.12 87 ALA A O 1
ATOM 708 N N . GLN A 1 88 ? -6.348 -12.080 -21.523 1.00 61.69 88 GLN A N 1
ATOM 709 C CA . GLN A 1 88 ? -5.225 -11.842 -20.615 1.00 61.69 88 GLN A CA 1
ATOM 710 C C . GLN A 1 88 ? -5.400 -12.620 -19.299 1.00 61.69 88 GLN A C 1
ATOM 712 O O . GLN A 1 88 ? -6.460 -12.558 -18.669 1.00 61.69 88 GLN A O 1
ATOM 717 N N . SER A 1 89 ? -4.342 -13.299 -18.836 1.00 56.84 89 SER A N 1
ATOM 718 C CA . SER A 1 89 ? -4.264 -13.844 -17.474 1.00 56.84 89 SER A CA 1
ATOM 719 C C . SER A 1 89 ? -4.110 -12.685 -16.489 1.00 56.84 89 SER A C 1
ATOM 721 O O . SER A 1 89 ? -3.002 -12.251 -16.178 1.00 56.84 89 SER A O 1
ATOM 723 N N . ARG A 1 90 ? -5.231 -12.102 -16.076 1.00 55.84 90 ARG A N 1
ATOM 724 C CA . ARG A 1 90 ? -5.210 -10.877 -15.284 1.00 55.84 90 ARG A CA 1
ATOM 725 C C . ARG A 1 90 ? -4.713 -11.118 -13.867 1.00 55.84 90 ARG A C 1
ATOM 727 O O . ARG A 1 90 ? -5.236 -11.976 -13.158 1.00 55.84 90 ARG A O 1
ATOM 734 N N . ILE A 1 91 ? -3.837 -10.226 -13.418 1.00 59.03 91 ILE A N 1
ATOM 735 C CA . ILE A 1 91 ? -3.927 -9.746 -12.042 1.00 59.03 91 ILE A CA 1
ATOM 736 C C . ILE A 1 91 ? -5.258 -8.991 -11.973 1.00 59.03 91 ILE A C 1
ATOM 738 O O . ILE A 1 91 ? -5.485 -8.092 -12.790 1.00 59.03 91 ILE A O 1
ATOM 742 N N . PRO A 1 92 ? -6.204 -9.403 -11.117 1.00 53.53 92 PRO A N 1
ATOM 743 C CA . PRO A 1 92 ? -7.514 -8.777 -11.101 1.00 53.53 92 PRO A CA 1
ATOM 744 C C . PRO A 1 92 ? -7.361 -7.266 -10.861 1.00 53.53 92 PRO A C 1
ATOM 746 O O . PRO A 1 92 ? -6.507 -6.832 -10.097 1.00 53.53 92 PRO A O 1
ATOM 749 N N . ALA A 1 93 ? -8.190 -6.450 -11.524 1.00 51.12 93 ALA A N 1
ATOM 750 C CA . ALA A 1 93 ? -8.143 -4.986 -11.384 1.00 51.12 93 ALA A CA 1
ATOM 751 C C . ALA A 1 93 ? -8.366 -4.522 -9.926 1.00 51.12 93 ALA A C 1
ATOM 753 O O . ALA A 1 93 ? -8.057 -3.384 -9.574 1.00 51.12 93 ALA A O 1
ATOM 754 N N . SER A 1 94 ? -8.890 -5.412 -9.076 1.00 52.28 94 SER A N 1
ATOM 755 C CA . SER A 1 94 ? -8.805 -5.316 -7.622 1.00 52.28 94 SER A CA 1
ATOM 756 C C . SER A 1 94 ? -7.352 -5.515 -7.182 1.00 52.28 94 SER A C 1
ATOM 758 O O . SER A 1 94 ? -6.880 -6.648 -7.087 1.00 52.28 94 SER A O 1
ATOM 760 N N . GLY A 1 95 ? -6.650 -4.415 -6.929 1.00 56.31 95 GLY A N 1
ATOM 761 C CA . GLY A 1 95 ? -5.265 -4.470 -6.473 1.00 56.31 95 GLY A CA 1
ATOM 762 C C . GLY A 1 95 ? -4.351 -3.375 -6.993 1.00 56.31 95 GLY A C 1
ATOM 763 O O . GLY A 1 95 ? -3.203 -3.297 -6.568 1.00 56.31 95 GLY A O 1
ATOM 764 N N . LEU A 1 96 ? -4.829 -2.500 -7.884 1.00 63.28 96 LEU A N 1
ATOM 765 C CA . LEU A 1 96 ? -4.062 -1.306 -8.227 1.00 63.28 96 LEU A CA 1
ATOM 766 C C . LEU A 1 96 ? -3.746 -0.559 -6.932 1.00 63.28 96 LEU A C 1
ATOM 768 O O . LEU A 1 96 ? -4.675 -0.213 -6.194 1.00 63.28 96 LEU A O 1
ATOM 772 N N . PHE A 1 97 ? -2.465 -0.292 -6.665 1.00 70.06 97 PHE A N 1
ATOM 773 C CA . PHE A 1 97 ? -2.106 0.650 -5.617 1.00 70.06 97 PHE A CA 1
ATOM 774 C C . PHE A 1 97 ? -2.584 2.032 -6.053 1.00 70.06 97 PHE A C 1
ATOM 776 O O . PHE A 1 97 ? -1.913 2.769 -6.768 1.00 70.06 97 PHE A O 1
ATOM 783 N N . ALA A 1 98 ? -3.804 2.349 -5.653 1.00 64.31 98 ALA A N 1
ATOM 784 C CA . ALA A 1 98 ? -4.429 3.631 -5.839 1.00 64.31 98 ALA A CA 1
ATOM 785 C C . ALA A 1 98 ? -4.530 4.228 -4.435 1.00 64.31 98 ALA A C 1
ATOM 787 O O . ALA A 1 98 ? -5.420 3.829 -3.682 1.00 64.31 98 ALA A O 1
ATOM 788 N N . PRO A 1 99 ? -3.654 5.172 -4.043 1.00 59.28 99 PRO A N 1
ATOM 789 C CA . PRO A 1 99 ? -3.652 5.759 -2.698 1.00 59.28 99 PRO A CA 1
ATOM 790 C C . PRO A 1 99 ? -4.892 6.636 -2.423 1.00 59.28 99 PRO A C 1
ATOM 792 O O . PRO A 1 99 ? -4.884 7.487 -1.532 1.00 59.28 99 PRO A O 1
ATOM 795 N N . PHE A 1 100 ? -5.962 6.471 -3.203 1.00 56.91 100 PHE A N 1
ATOM 796 C CA . PHE A 1 100 ? -7.231 7.137 -3.017 1.00 56.91 100 PHE A CA 1
ATOM 797 C C . PHE A 1 100 ? -7.994 6.450 -1.884 1.00 56.91 100 PHE A C 1
ATOM 799 O O . PHE A 1 100 ? -8.446 5.314 -1.999 1.00 56.91 100 PHE A O 1
ATOM 806 N N . HIS A 1 101 ? -8.148 7.195 -0.790 1.00 62.69 101 HIS A N 1
ATOM 807 C CA . HIS A 1 101 ? -9.036 6.906 0.340 1.00 62.69 101 HIS A CA 1
ATOM 808 C C . HIS A 1 101 ? -8.621 5.770 1.277 1.00 62.69 101 HIS A C 1
ATOM 810 O O . HIS A 1 101 ? -9.386 5.479 2.192 1.00 62.69 101 HIS A O 1
ATOM 816 N N . TRP A 1 102 ? -7.431 5.181 1.097 1.00 77.44 102 TRP A N 1
ATOM 817 C CA . TRP A 1 102 ? -6.840 4.216 2.040 1.00 77.44 102 TRP A CA 1
ATOM 818 C C . TRP A 1 102 ? -7.855 3.183 2.529 1.00 77.44 102 TRP A C 1
ATOM 820 O O . TRP A 1 102 ? -8.032 2.986 3.728 1.00 77.44 102 TRP A O 1
ATOM 830 N N . LEU A 1 103 ? -8.606 2.618 1.585 1.00 79.19 103 LEU A N 1
ATOM 831 C CA . LEU A 1 103 ? -9.660 1.652 1.872 1.00 79.19 103 LEU A CA 1
ATOM 832 C C . LEU A 1 103 ? -9.041 0.329 2.346 1.00 79.19 103 LEU A C 1
ATOM 834 O O . LEU A 1 103 ? -7.879 0.267 2.743 1.00 79.19 103 LEU A O 1
ATOM 838 N N . ASN A 1 104 ? -9.807 -0.754 2.281 1.00 84.31 104 ASN A N 1
ATOM 839 C CA . ASN A 1 104 ? -9.296 -2.090 2.543 1.00 84.31 104 ASN A CA 1
ATOM 840 C C . ASN A 1 104 ? -7.996 -2.368 1.769 1.00 84.31 104 ASN A C 1
ATOM 842 O O . ASN A 1 104 ? -7.853 -2.031 0.592 1.00 84.31 104 ASN A O 1
ATOM 846 N N . VAL A 1 105 ? -7.052 -3.009 2.449 1.00 90.62 105 VAL A N 1
ATOM 847 C CA . VAL A 1 105 ? -5.828 -3.499 1.822 1.00 90.62 105 VAL A CA 1
ATOM 848 C C . VAL A 1 105 ? -6.213 -4.683 0.918 1.00 90.62 105 VAL A C 1
ATOM 850 O O . VAL A 1 105 ? -6.828 -5.629 1.415 1.00 90.62 105 VAL A O 1
ATOM 853 N N . PRO A 1 106 ? -5.917 -4.649 -0.393 1.00 90.06 106 PRO A N 1
ATOM 854 C CA . PRO A 1 106 ? -6.245 -5.752 -1.291 1.00 90.06 106 PRO A CA 1
ATOM 855 C C . PRO A 1 106 ? -5.247 -6.906 -1.141 1.00 90.06 106 PRO A C 1
ATOM 857 O O . PRO A 1 106 ? -4.080 -6.676 -0.842 1.00 90.06 106 PRO A O 1
ATOM 860 N N . ASP A 1 107 ? -5.677 -8.135 -1.437 1.00 89.38 107 ASP A N 1
ATOM 861 C CA . ASP A 1 107 ? -4.813 -9.328 -1.397 1.00 89.38 107 ASP A CA 1
ATOM 862 C C . ASP A 1 107 ? -3.619 -9.252 -2.356 1.00 89.38 107 ASP A C 1
ATOM 864 O O . ASP A 1 107 ? -2.582 -9.860 -2.108 1.00 89.38 107 ASP A O 1
ATOM 868 N N . ILE A 1 108 ? -3.775 -8.535 -3.467 1.00 91.06 108 ILE A N 1
ATOM 869 C CA . ILE A 1 108 ? -2.712 -8.269 -4.431 1.00 91.06 108 ILE A CA 1
ATOM 870 C C . ILE A 1 108 ? -2.596 -6.760 -4.562 1.00 91.06 108 ILE A C 1
ATOM 872 O O . ILE A 1 108 ? -3.601 -6.086 -4.763 1.00 91.06 108 ILE A O 1
ATOM 876 N N . ILE A 1 109 ? -1.379 -6.241 -4.472 1.00 92.31 109 ILE A N 1
ATOM 877 C CA . ILE A 1 109 ? -1.060 -4.840 -4.724 1.00 92.31 109 ILE A CA 1
ATOM 878 C C . ILE A 1 109 ? -0.152 -4.781 -5.946 1.00 92.31 109 ILE A C 1
ATOM 880 O O . ILE A 1 109 ? 0.798 -5.555 -6.035 1.00 92.31 109 ILE A O 1
ATOM 884 N N . TYR A 1 110 ? -0.393 -3.864 -6.877 1.00 92.44 110 TYR A N 1
ATOM 885 C CA . TYR A 1 110 ? 0.546 -3.621 -7.967 1.00 92.44 110 TYR A CA 1
ATOM 886 C C . TYR A 1 110 ? 0.774 -2.138 -8.247 1.00 92.44 110 TYR A C 1
ATOM 888 O O . TYR A 1 110 ? -0.123 -1.304 -8.100 1.00 92.44 110 TYR A O 1
ATOM 896 N N . TRP A 1 111 ? 1.992 -1.833 -8.693 1.00 92.25 111 TRP A N 1
ATOM 897 C CA . TRP A 1 111 ? 2.440 -0.511 -9.116 1.00 92.25 111 TRP A CA 1
ATOM 898 C C . TRP A 1 111 ? 2.846 -0.564 -10.580 1.00 92.25 111 TRP A C 1
ATOM 900 O O . TRP A 1 111 ? 3.647 -1.410 -10.974 1.00 92.25 111 TRP A O 1
ATOM 910 N N . VAL A 1 112 ? 2.299 0.346 -11.382 1.00 90.19 112 VAL A N 1
ATOM 911 C CA . VAL A 1 112 ? 2.676 0.496 -12.789 1.00 90.19 112 VAL A CA 1
ATOM 912 C C . VAL A 1 112 ? 3.986 1.269 -12.874 1.00 90.19 112 VAL A C 1
ATOM 914 O O . VAL A 1 112 ? 4.149 2.305 -12.234 1.00 90.19 112 VAL A O 1
ATOM 917 N N . ILE A 1 113 ? 4.916 0.754 -13.670 1.00 91.06 113 ILE A N 1
ATOM 918 C CA . ILE A 1 113 ? 6.178 1.405 -13.993 1.00 91.06 113 ILE A CA 1
ATOM 919 C C . ILE A 1 113 ? 5.955 2.299 -15.214 1.00 91.06 113 ILE A C 1
ATOM 921 O O . ILE A 1 113 ? 5.464 1.837 -16.244 1.00 91.06 113 ILE A O 1
ATOM 925 N N . ASP A 1 114 ? 6.362 3.563 -15.109 1.00 88.12 114 ASP A N 1
ATOM 926 C CA . ASP A 1 114 ? 6.294 4.580 -16.171 1.00 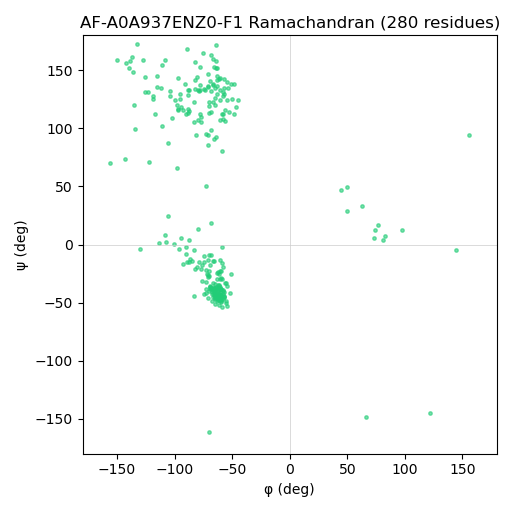88.12 114 ASP A CA 1
ATOM 927 C C . ASP A 1 114 ? 7.347 4.336 -17.281 1.00 88.12 114 ASP A C 1
ATOM 929 O O . ASP A 1 114 ? 8.128 5.222 -17.648 1.00 88.12 114 ASP A O 1
ATOM 933 N N . SER A 1 115 ? 7.414 3.115 -17.805 1.00 84.94 115 SER A N 1
ATOM 934 C CA . SER A 1 115 ? 8.321 2.752 -18.892 1.00 84.94 115 SER A CA 1
ATOM 935 C C . SER A 1 115 ? 7.877 3.396 -20.208 1.00 84.94 115 SER A C 1
ATOM 937 O O . SER A 1 115 ? 6.697 3.406 -20.554 1.00 84.94 115 SER A O 1
ATOM 939 N N . GLY A 1 116 ? 8.832 3.940 -20.959 1.00 76.44 116 GLY A N 1
ATOM 940 C CA . GLY A 1 116 ? 8.626 4.484 -22.302 1.00 76.44 116 GLY A CA 1
ATOM 941 C C . GLY A 1 116 ? 8.040 5.900 -22.382 1.00 76.44 116 GLY A C 1
ATOM 942 O O . GLY A 1 116 ? 7.816 6.390 -23.487 1.00 76.44 116 GLY A O 1
ATOM 943 N N . ILE A 1 117 ? 7.824 6.591 -21.253 1.00 76.75 117 ILE A N 1
ATOM 944 C CA . ILE A 1 117 ? 7.271 7.958 -21.240 1.00 76.75 117 ILE A CA 1
ATOM 945 C C . ILE A 1 117 ? 8.380 9.013 -21.480 1.00 76.75 117 ILE A C 1
ATOM 947 O O . ILE A 1 117 ? 9.294 9.124 -20.663 1.00 76.75 117 ILE A O 1
ATOM 951 N N . PRO A 1 118 ? 8.284 9.875 -22.514 1.00 65.56 118 PRO A N 1
ATOM 952 C CA . PRO A 1 118 ? 9.406 10.684 -23.019 1.00 65.56 118 PRO A CA 1
ATOM 953 C C . PRO A 1 118 ? 9.826 11.894 -22.162 1.00 65.56 118 PRO A C 1
ATOM 955 O O . PRO A 1 118 ? 10.865 12.489 -22.425 1.00 65.56 118 PRO A O 1
ATOM 958 N N . VAL A 1 119 ? 9.059 12.286 -21.136 1.00 66.06 119 VAL A N 1
ATOM 959 C CA . VAL A 1 119 ? 9.358 13.491 -20.322 1.00 66.06 119 VAL A CA 1
ATOM 960 C C . VAL A 1 119 ? 10.671 13.355 -19.533 1.00 66.06 119 VAL A C 1
ATOM 962 O O . VAL A 1 119 ? 11.370 14.340 -19.314 1.00 66.06 119 VAL A O 1
ATOM 965 N N . ALA A 1 120 ? 10.986 12.139 -19.094 1.00 67.75 120 ALA A N 1
ATOM 966 C CA . ALA A 1 120 ? 12.232 11.755 -18.438 1.00 67.75 120 ALA A CA 1
ATOM 967 C C . ALA A 1 120 ? 12.389 10.247 -18.669 1.00 67.75 120 ALA A C 1
ATOM 969 O O . ALA A 1 120 ? 12.106 9.460 -17.773 1.00 67.75 120 ALA A O 1
ATOM 970 N N . GLU A 1 121 ? 12.668 9.860 -19.919 1.00 67.69 121 GLU A N 1
ATOM 971 C CA . GLU A 1 121 ? 12.510 8.481 -20.402 1.00 67.69 121 GLU A CA 1
ATOM 972 C C . GLU A 1 121 ? 13.147 7.459 -19.454 1.00 67.69 121 GLU A C 1
ATOM 974 O O . GLU A 1 121 ? 14.368 7.370 -19.323 1.00 67.69 121 GLU A O 1
ATOM 979 N N . ARG A 1 122 ? 12.289 6.658 -18.815 1.00 81.81 122 ARG A N 1
ATOM 980 C CA . ARG A 1 122 ? 12.680 5.377 -18.242 1.00 81.81 122 ARG A CA 1
ATOM 981 C C . ARG A 1 122 ? 12.505 4.334 -19.346 1.00 81.81 122 ARG A C 1
ATOM 983 O O . ARG A 1 122 ? 11.375 4.166 -19.809 1.00 81.81 122 ARG A O 1
ATOM 990 N N . PRO A 1 123 ? 13.569 3.660 -19.808 1.00 85.00 123 PRO A N 1
ATOM 991 C CA . PRO A 1 123 ? 13.417 2.614 -20.808 1.00 85.00 123 PRO A CA 1
ATOM 992 C C . PRO A 1 123 ? 12.587 1.455 -20.247 1.00 85.00 123 PRO A C 1
ATOM 994 O O . PRO A 1 123 ? 12.501 1.260 -19.032 1.00 85.00 123 PRO A O 1
ATOM 997 N N . TYR A 1 124 ? 11.998 0.671 -21.147 1.00 88.94 124 TYR A N 1
ATOM 998 C CA . TYR A 1 124 ? 11.445 -0.628 -20.780 1.00 88.94 124 TYR A CA 1
ATOM 999 C C . TYR A 1 124 ? 12.539 -1.506 -20.170 1.00 88.94 124 TYR A C 1
ATOM 1001 O O . TYR A 1 124 ? 13.616 -1.642 -20.746 1.00 88.94 124 TYR A O 1
ATOM 1009 N N . LEU A 1 125 ? 12.247 -2.106 -19.018 1.00 91.62 125 LEU A N 1
ATOM 1010 C CA . LEU A 1 125 ? 13.169 -3.003 -18.329 1.00 91.62 125 LEU A CA 1
ATOM 1011 C C . LEU A 1 125 ? 13.175 -4.375 -19.004 1.00 91.62 125 LEU A C 1
ATOM 1013 O O . LEU A 1 125 ? 12.117 -4.923 -19.315 1.00 91.62 125 LEU A O 1
ATOM 1017 N N . THR A 1 126 ? 14.348 -4.963 -19.186 1.00 93.38 126 THR A N 1
ATOM 1018 C CA . THR A 1 126 ? 14.481 -6.402 -19.446 1.00 93.38 126 THR A CA 1
ATOM 1019 C C . THR A 1 126 ? 14.000 -7.222 -18.241 1.00 93.38 126 THR A C 1
ATOM 1021 O O . THR A 1 126 ? 13.726 -6.681 -17.169 1.00 93.38 126 THR A O 1
ATOM 1024 N N . VAL A 1 127 ? 13.893 -8.547 -18.394 1.00 94.75 127 VAL A N 1
ATOM 1025 C CA . VAL A 1 127 ? 13.516 -9.429 -17.275 1.00 94.75 127 VAL A CA 1
ATOM 1026 C C . VAL A 1 127 ? 14.512 -9.340 -16.114 1.00 94.75 127 VAL A C 1
ATOM 1028 O O . VAL A 1 127 ? 14.092 -9.202 -14.968 1.00 94.75 127 VAL A O 1
ATOM 1031 N N . ASP A 1 128 ? 15.812 -9.327 -16.415 1.00 96.88 128 ASP A N 1
ATOM 1032 C CA . ASP A 1 128 ? 16.872 -9.268 -15.406 1.00 96.88 128 ASP A CA 1
ATOM 1033 C C . ASP A 1 128 ? 16.858 -7.916 -14.680 1.00 96.88 128 ASP A C 1
ATOM 1035 O O . ASP A 1 128 ? 16.943 -7.862 -13.454 1.00 96.88 128 ASP A O 1
ATOM 1039 N N . GLU A 1 129 ? 16.672 -6.815 -15.416 1.00 96.56 129 GLU A N 1
ATOM 1040 C CA . GLU A 1 129 ? 16.532 -5.474 -14.833 1.00 96.56 129 GLU A CA 1
ATOM 1041 C C . GLU A 1 129 ? 15.250 -5.336 -14.005 1.00 96.56 129 GLU A C 1
ATOM 1043 O O . GLU A 1 129 ? 15.257 -4.691 -12.958 1.00 96.56 129 GLU A O 1
ATOM 1048 N N . GLY A 1 130 ? 14.153 -5.955 -14.444 1.00 96.19 130 GLY A N 1
ATOM 1049 C CA . GLY A 1 130 ? 12.894 -5.992 -13.707 1.00 96.19 130 GLY A CA 1
ATOM 1050 C C . GLY A 1 130 ? 13.011 -6.758 -12.390 1.00 96.19 130 GLY A C 1
ATOM 1051 O O . GLY A 1 130 ? 12.568 -6.262 -11.353 1.00 96.19 130 GLY A O 1
ATOM 1052 N N . ASN A 1 131 ? 13.666 -7.921 -12.394 1.00 98.06 131 ASN A N 1
ATOM 1053 C CA . ASN A 1 131 ? 13.935 -8.681 -11.171 1.00 98.06 131 ASN A CA 1
ATOM 1054 C C . ASN A 1 131 ? 14.895 -7.926 -10.243 1.00 98.06 131 ASN A C 1
ATOM 1056 O O . ASN A 1 131 ? 14.628 -7.812 -9.047 1.00 98.06 131 ASN A O 1
ATOM 1060 N N . ALA A 1 132 ? 15.967 -7.333 -10.778 1.00 98.12 132 ALA A N 1
ATOM 1061 C CA . ALA A 1 132 ? 16.870 -6.487 -9.998 1.00 98.12 132 ALA A CA 1
ATOM 1062 C C . ALA A 1 132 ? 16.127 -5.301 -9.358 1.00 98.12 132 ALA A C 1
ATOM 1064 O O . ALA A 1 132 ? 16.352 -4.980 -8.189 1.00 98.12 132 ALA A O 1
ATOM 1065 N N . PHE A 1 133 ? 15.190 -4.691 -10.088 1.00 97.06 133 PHE A N 1
ATOM 1066 C CA . PHE A 1 133 ? 14.332 -3.636 -9.562 1.00 97.06 133 PHE A CA 1
ATOM 1067 C C . PHE A 1 133 ? 13.392 -4.152 -8.459 1.00 97.06 133 PHE A C 1
ATOM 1069 O O . PHE A 1 133 ? 13.244 -3.491 -7.434 1.00 97.06 133 PHE A O 1
ATOM 1076 N N . ALA A 1 134 ? 12.822 -5.355 -8.591 1.00 98.25 134 ALA A N 1
ATOM 1077 C CA . ALA A 1 134 ? 12.037 -5.975 -7.520 1.00 98.25 134 ALA A CA 1
ATOM 1078 C C . ALA A 1 134 ? 12.875 -6.191 -6.243 1.00 98.25 134 ALA A C 1
ATOM 1080 O O . ALA A 1 134 ? 12.431 -5.825 -5.154 1.00 98.25 134 ALA A O 1
ATOM 1081 N N . HIS A 1 135 ? 14.114 -6.682 -6.362 1.00 98.44 135 HIS A N 1
ATOM 1082 C CA . HIS A 1 135 ? 15.046 -6.795 -5.226 1.00 98.44 135 HIS A CA 1
ATOM 1083 C C . HIS A 1 135 ? 15.360 -5.443 -4.587 1.00 98.44 135 HIS A C 1
ATOM 1085 O O . HIS A 1 135 ? 15.383 -5.328 -3.363 1.00 98.44 135 HIS A O 1
ATOM 1091 N N . GLN A 1 136 ? 15.553 -4.402 -5.398 1.00 97.94 136 GLN A N 1
ATOM 1092 C CA . GLN A 1 136 ? 15.777 -3.045 -4.901 1.00 97.94 136 GLN A CA 1
ATOM 1093 C C . GLN A 1 136 ? 14.592 -2.532 -4.065 1.00 97.94 136 GLN A C 1
ATOM 1095 O O . GLN A 1 136 ? 14.797 -1.823 -3.080 1.00 97.94 136 GLN A O 1
ATOM 1100 N N . LEU A 1 137 ? 13.358 -2.878 -4.442 1.00 98.06 137 LEU A N 1
ATOM 1101 C CA . LEU A 1 137 ? 12.139 -2.454 -3.745 1.00 98.06 137 LEU A CA 1
ATOM 1102 C C . LEU A 1 137 ? 11.767 -3.350 -2.559 1.00 98.06 137 LEU A C 1
ATOM 1104 O O . LEU A 1 137 ? 10.947 -2.947 -1.732 1.00 98.06 137 LEU A O 1
ATOM 1108 N N . ALA A 1 138 ? 12.372 -4.534 -2.443 1.00 98.19 138 ALA A N 1
ATOM 1109 C CA . ALA A 1 138 ? 12.064 -5.508 -1.400 1.00 98.19 138 ALA A CA 1
ATOM 1110 C C . ALA A 1 138 ? 12.097 -4.927 0.029 1.00 98.19 138 ALA A C 1
ATOM 1112 O O . ALA A 1 138 ? 11.158 -5.193 0.778 1.00 98.19 138 ALA A O 1
ATOM 1113 N N . PRO A 1 139 ? 13.059 -4.065 0.425 1.00 98.06 139 PRO A N 1
ATOM 1114 C CA . PRO A 1 139 ? 13.041 -3.453 1.758 1.00 98.06 139 PRO A CA 1
ATOM 1115 C C . PRO A 1 139 ? 11.812 -2.562 2.017 1.00 98.06 139 PRO A C 1
ATOM 1117 O O . PRO A 1 139 ? 11.288 -2.526 3.133 1.00 98.06 139 PRO A O 1
ATOM 1120 N N . LEU A 1 140 ? 11.319 -1.856 0.994 1.00 98.06 140 LEU A N 1
ATOM 1121 C CA . LEU A 1 140 ? 10.108 -1.038 1.107 1.00 98.06 140 LEU A CA 1
ATOM 1122 C C . LEU A 1 140 ? 8.860 -1.920 1.185 1.00 98.06 140 LEU A C 1
ATOM 1124 O O . LEU A 1 140 ? 7.988 -1.667 2.010 1.00 98.06 140 LEU A O 1
ATOM 1128 N N . ALA A 1 141 ? 8.785 -2.979 0.376 1.00 97.75 141 ALA A N 1
ATOM 1129 C CA . ALA A 1 141 ? 7.680 -3.935 0.433 1.00 97.75 141 ALA A CA 1
ATOM 1130 C C . ALA A 1 141 ? 7.635 -4.682 1.778 1.00 97.75 141 ALA A C 1
ATOM 1132 O O . ALA A 1 141 ? 6.559 -4.889 2.332 1.00 97.75 141 ALA A O 1
ATOM 1133 N N . GLN A 1 142 ? 8.796 -5.011 2.346 1.00 97.75 142 GLN A N 1
ATOM 1134 C CA . GLN A 1 142 ? 8.916 -5.574 3.689 1.00 97.75 142 GLN A CA 1
ATOM 1135 C C . GLN A 1 142 ? 8.395 -4.590 4.748 1.00 97.75 142 GLN A C 1
ATOM 1137 O O . GLN A 1 142 ? 7.539 -4.951 5.549 1.00 97.75 142 GLN A O 1
ATOM 1142 N N . THR A 1 143 ? 8.808 -3.317 4.678 1.00 97.06 143 THR A N 1
ATOM 1143 C CA . THR A 1 143 ? 8.286 -2.251 5.557 1.00 97.06 143 THR A CA 1
ATOM 1144 C C . THR A 1 143 ? 6.769 -2.102 5.424 1.00 97.06 143 THR A C 1
ATOM 1146 O O . THR A 1 143 ? 6.074 -1.894 6.415 1.00 97.06 143 THR A O 1
ATOM 1149 N N . LEU A 1 144 ? 6.230 -2.218 4.207 1.00 96.56 144 LEU A N 1
ATOM 1150 C CA . LEU A 1 144 ? 4.788 -2.218 3.990 1.00 96.56 144 LEU A CA 1
ATOM 1151 C C . LEU A 1 144 ? 4.133 -3.367 4.760 1.00 96.56 144 LEU A C 1
ATOM 1153 O O . LEU A 1 144 ? 3.229 -3.105 5.548 1.00 96.56 144 LEU A O 1
ATOM 1157 N N . LEU A 1 145 ? 4.604 -4.603 4.569 1.00 96.56 145 LEU A N 1
ATOM 1158 C CA . LEU A 1 145 ? 4.043 -5.804 5.193 1.00 96.56 145 LEU A CA 1
ATOM 1159 C C . LEU A 1 145 ? 4.099 -5.777 6.720 1.00 96.56 145 LEU A C 1
ATOM 1161 O O . LEU A 1 145 ? 3.096 -6.084 7.363 1.00 96.56 145 LEU A O 1
ATOM 1165 N N . ASP A 1 146 ? 5.244 -5.398 7.286 1.00 96.44 146 ASP A N 1
ATOM 1166 C CA . ASP A 1 146 ? 5.478 -5.401 8.735 1.00 96.44 146 ASP A CA 1
ATOM 1167 C C . ASP A 1 146 ? 4.560 -4.436 9.486 1.00 96.44 146 ASP A C 1
ATOM 1169 O O . ASP A 1 146 ? 4.294 -4.609 10.675 1.00 96.44 146 ASP A O 1
ATOM 1173 N N . HIS A 1 147 ? 4.071 -3.415 8.785 1.00 96.56 147 HIS A N 1
ATOM 1174 C CA . HIS A 1 147 ? 3.271 -2.355 9.369 1.00 96.56 147 HIS A CA 1
ATOM 1175 C C . HIS A 1 147 ? 1.787 -2.419 8.985 1.00 96.56 147 HIS A C 1
ATOM 1177 O O . HIS A 1 147 ? 1.034 -1.537 9.400 1.00 96.56 147 HIS A O 1
ATOM 1183 N N . LEU A 1 148 ? 1.326 -3.416 8.224 1.00 96.06 148 LEU A N 1
ATOM 1184 C CA . LEU A 1 148 ? -0.113 -3.611 8.009 1.00 96.06 148 LEU A CA 1
ATOM 1185 C C . LEU A 1 148 ? -0.816 -3.932 9.336 1.00 96.06 148 LEU A C 1
ATOM 1187 O O . LEU A 1 148 ? -0.291 -4.651 10.185 1.00 96.06 148 LEU A O 1
ATOM 1191 N N . LEU A 1 149 ? -2.022 -3.398 9.514 1.00 95.88 149 LEU A N 1
ATOM 1192 C CA . LEU A 1 149 ? -2.788 -3.545 10.747 1.00 95.88 149 LEU A CA 1
ATOM 1193 C C . LEU A 1 149 ? -3.840 -4.649 10.584 1.00 95.88 149 LEU A C 1
ATOM 1195 O O . LEU A 1 149 ? -4.675 -4.547 9.685 1.00 95.88 149 LEU A O 1
ATOM 1199 N N . PRO A 1 150 ? -3.869 -5.683 11.441 1.00 96.12 150 PRO A N 1
ATOM 1200 C CA . PRO A 1 150 ? -4.969 -6.638 11.434 1.00 96.12 150 PRO A CA 1
ATOM 1201 C C . PRO A 1 150 ? -6.269 -5.957 11.874 1.00 96.12 150 PRO A C 1
ATOM 1203 O O . PRO A 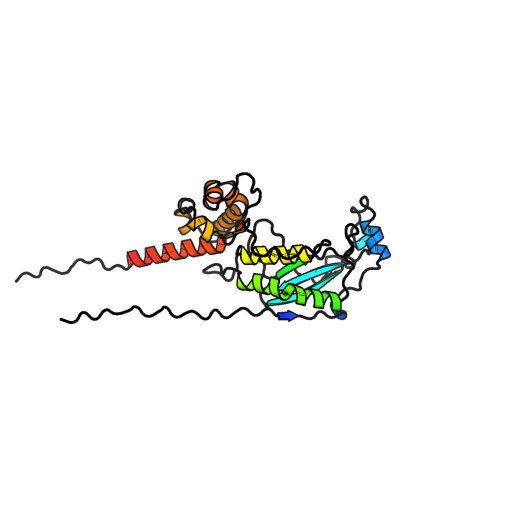1 150 ? -6.276 -5.190 12.839 1.00 96.12 150 PRO A O 1
ATOM 1206 N N . VAL A 1 151 ? -7.383 -6.265 11.205 1.00 96.62 151 VAL A N 1
ATOM 1207 C CA . VAL A 1 151 ? -8.716 -5.791 11.602 1.00 96.62 151 VAL A CA 1
ATOM 1208 C C . VAL A 1 151 ? -9.351 -6.814 12.559 1.00 96.62 151 VAL A C 1
ATOM 1210 O O . VAL A 1 151 ? -9.673 -7.930 12.136 1.00 96.62 151 VAL A O 1
ATOM 1213 N N . PRO A 1 152 ? -9.548 -6.485 13.855 1.00 96.44 152 PRO A N 1
ATOM 1214 C CA . PRO A 1 152 ? -9.980 -7.457 14.858 1.00 96.44 152 PRO A CA 1
ATOM 1215 C C . PRO A 1 152 ? -11.297 -8.157 14.517 1.00 96.44 152 PRO A C 1
ATOM 1217 O O . PRO A 1 152 ? -12.309 -7.508 14.276 1.00 96.44 152 PRO A O 1
ATOM 1220 N N . GLY A 1 153 ? -11.302 -9.490 14.596 1.00 93.94 153 GLY A N 1
ATOM 1221 C CA . GLY A 1 153 ? -12.490 -10.303 14.310 1.00 93.94 153 GLY A CA 1
ATOM 1222 C C . GLY A 1 153 ? -12.713 -10.592 12.824 1.00 93.94 153 GLY A C 1
ATOM 1223 O O . GLY A 1 153 ? -13.739 -11.167 12.481 1.00 93.94 153 GLY A O 1
ATOM 1224 N N . THR A 1 154 ? -11.760 -10.230 11.964 1.00 93.62 154 THR A N 1
ATOM 1225 C CA . THR A 1 154 ? -11.772 -10.518 10.525 1.00 93.62 154 THR A CA 1
ATOM 1226 C C . THR A 1 154 ? -10.410 -11.072 10.088 1.00 93.62 154 THR A C 1
ATOM 1228 O O . THR A 1 154 ? -9.460 -11.078 10.872 1.00 93.62 154 THR A O 1
ATOM 1231 N N . ASP A 1 155 ? -10.310 -11.527 8.844 1.00 92.44 155 ASP A N 1
ATOM 1232 C CA . ASP A 1 155 ? -9.060 -11.879 8.158 1.00 92.44 155 ASP A CA 1
ATOM 1233 C C . ASP A 1 155 ? -8.442 -10.697 7.389 1.00 92.44 155 ASP A C 1
ATOM 1235 O O . ASP A 1 155 ? -7.366 -10.819 6.803 1.00 92.44 155 ASP A O 1
ATOM 1239 N N . ALA A 1 156 ? -9.107 -9.543 7.400 1.00 93.31 156 ALA A N 1
ATOM 1240 C CA . ALA A 1 156 ? -8.715 -8.395 6.611 1.00 93.31 156 ALA A CA 1
ATOM 1241 C C . ALA A 1 156 ? -7.611 -7.560 7.276 1.00 93.31 156 ALA A C 1
ATOM 1243 O O . ALA A 1 156 ? -7.438 -7.531 8.500 1.00 93.31 156 ALA A O 1
ATOM 1244 N N . LEU A 1 157 ? -6.905 -6.811 6.430 1.00 94.31 157 LEU A N 1
ATOM 1245 C CA . LEU A 1 157 ? -5.863 -5.868 6.816 1.00 94.31 157 LEU A CA 1
ATOM 1246 C C . LEU A 1 157 ? -6.311 -4.424 6.555 1.00 94.31 157 LEU A C 1
ATOM 1248 O O . LEU A 1 157 ? -7.147 -4.148 5.688 1.00 94.31 157 LEU A O 1
ATOM 1252 N N . ASP A 1 158 ? -5.728 -3.505 7.313 1.00 95.38 158 ASP A N 1
ATOM 1253 C CA . ASP A 1 158 ? -5.871 -2.061 7.169 1.00 95.38 158 ASP A CA 1
ATOM 1254 C C . ASP A 1 158 ? -4.489 -1.398 7.087 1.00 95.38 158 ASP A C 1
ATOM 1256 O O . ASP A 1 158 ? -3.468 -1.958 7.502 1.00 95.38 158 ASP A O 1
ATOM 1260 N N . TRP A 1 159 ? -4.454 -0.194 6.534 1.00 95.62 159 TRP A N 1
ATOM 1261 C CA . TRP A 1 159 ? -3.230 0.572 6.362 1.00 95.62 159 TRP A CA 1
ATOM 1262 C C . TRP A 1 159 ? -2.810 1.221 7.674 1.00 95.62 159 TRP A C 1
ATOM 1264 O O . TRP A 1 159 ? -3.597 1.897 8.318 1.00 95.62 159 TRP A O 1
ATOM 1274 N N . SER A 1 160 ? -1.541 1.112 8.036 1.00 96.06 160 SER A N 1
ATOM 1275 C CA . SER A 1 160 ? -0.894 2.102 8.906 1.00 96.06 160 SER A CA 1
ATOM 1276 C C . SER A 1 160 ? -0.282 3.230 8.081 1.00 96.06 160 SER A C 1
ATOM 1278 O O . SER A 1 160 ? -0.102 3.124 6.866 1.00 96.06 160 SER A O 1
ATOM 1280 N N . ALA A 1 161 ? 0.120 4.304 8.745 1.00 95.00 161 ALA A N 1
ATOM 1281 C CA . ALA A 1 161 ? 0.815 5.401 8.098 1.00 95.00 161 ALA A CA 1
ATOM 1282 C C . ALA A 1 161 ? 2.206 4.995 7.592 1.00 95.00 161 ALA A C 1
ATOM 1284 O O . ALA A 1 161 ? 2.639 5.481 6.546 1.00 95.00 161 ALA A O 1
ATOM 1285 N N . GLU A 1 162 ? 2.892 4.086 8.282 1.00 96.88 162 GLU A N 1
ATOM 1286 C CA . GLU A 1 162 ? 4.162 3.490 7.867 1.00 96.88 162 GLU A CA 1
ATOM 1287 C C . GLU A 1 162 ? 3.987 2.650 6.594 1.00 96.88 162 GLU A C 1
ATOM 1289 O O . GLU A 1 162 ? 4.677 2.893 5.602 1.00 96.88 162 GLU A O 1
ATOM 1294 N N . SER A 1 163 ? 3.011 1.735 6.574 1.00 96.12 163 SER A N 1
ATOM 1295 C CA . SER A 1 163 ? 2.751 0.877 5.407 1.00 96.12 163 SER A CA 1
ATOM 1296 C C . SER A 1 163 ? 2.276 1.669 4.184 1.00 96.12 163 SER A C 1
ATOM 1298 O O . SER A 1 163 ? 2.786 1.479 3.078 1.00 96.12 163 SER A O 1
ATOM 1300 N N . ALA A 1 164 ? 1.374 2.633 4.380 1.00 94.75 164 ALA A N 1
ATOM 1301 C CA . ALA A 1 164 ? 0.915 3.537 3.330 1.00 94.75 164 ALA A CA 1
ATOM 1302 C C . ALA A 1 164 ? 2.049 4.430 2.790 1.00 94.75 164 ALA A C 1
ATOM 1304 O O . ALA A 1 164 ? 2.121 4.702 1.587 1.00 94.75 164 ALA A O 1
ATOM 1305 N N . SER A 1 165 ? 2.968 4.865 3.659 1.00 95.31 165 SER A N 1
ATOM 1306 C CA . SER A 1 165 ? 4.164 5.606 3.248 1.00 95.31 165 SER A CA 1
ATOM 1307 C C . SER A 1 165 ? 5.096 4.748 2.394 1.00 95.31 165 SER A C 1
ATOM 1309 O O . SER A 1 165 ? 5.521 5.195 1.331 1.00 95.31 165 SER A O 1
ATOM 1311 N N . ALA A 1 166 ? 5.369 3.512 2.815 1.00 96.62 166 ALA A N 1
ATOM 1312 C CA . ALA A 1 166 ? 6.196 2.581 2.056 1.00 96.62 166 ALA A CA 1
ATOM 1313 C C . ALA A 1 166 ? 5.596 2.294 0.668 1.00 96.62 166 ALA A C 1
ATOM 1315 O O . ALA A 1 166 ? 6.303 2.379 -0.334 1.00 96.62 166 ALA A O 1
ATOM 1316 N N . GLY A 1 167 ? 4.277 2.080 0.579 1.00 95.50 167 GLY A N 1
ATOM 1317 C CA . GLY A 1 167 ? 3.579 1.924 -0.703 1.00 95.50 167 GLY A CA 1
ATOM 1318 C C . GLY A 1 167 ? 3.719 3.141 -1.626 1.00 95.50 167 GLY A C 1
ATOM 1319 O O . GLY A 1 167 ? 3.934 2.982 -2.826 1.00 95.50 167 GLY A O 1
ATOM 1320 N N . ARG A 1 168 ? 3.689 4.363 -1.075 1.00 94.19 168 ARG A N 1
ATOM 1321 C CA . ARG A 1 168 ? 3.954 5.595 -1.842 1.00 94.19 168 ARG A CA 1
ATOM 1322 C C . ARG A 1 168 ? 5.419 5.759 -2.251 1.00 94.19 168 ARG A C 1
ATOM 1324 O O . ARG A 1 168 ? 5.687 6.446 -3.232 1.00 94.19 168 ARG A O 1
ATOM 1331 N N . ASP A 1 169 ? 6.370 5.208 -1.502 1.00 96.38 169 ASP A N 1
ATOM 1332 C CA . ASP A 1 169 ? 7.782 5.198 -1.908 1.00 96.38 169 ASP A CA 1
ATOM 1333 C C . ASP A 1 169 ? 8.018 4.213 -3.060 1.00 96.38 169 ASP A C 1
ATOM 1335 O O . ASP A 1 169 ? 8.729 4.549 -4.005 1.00 96.38 169 ASP A O 1
ATOM 1339 N N . ILE A 1 170 ? 7.356 3.050 -3.039 1.00 96.25 170 ILE A N 1
ATOM 1340 C CA . ILE A 1 170 ? 7.354 2.098 -4.161 1.00 96.25 170 ILE A CA 1
ATOM 1341 C C . ILE A 1 170 ? 6.741 2.746 -5.409 1.00 96.25 170 ILE A C 1
ATOM 1343 O O . ILE A 1 170 ? 7.345 2.709 -6.481 1.00 96.25 170 ILE A O 1
ATOM 1347 N N . GLU A 1 171 ? 5.584 3.399 -5.268 1.00 93.81 171 GLU A N 1
ATOM 1348 C CA . GLU A 1 171 ? 4.939 4.152 -6.350 1.00 93.81 171 GLU A CA 1
ATOM 1349 C C . GLU A 1 171 ? 5.888 5.203 -6.937 1.00 93.81 171 GLU A C 1
ATOM 1351 O O . GLU A 1 171 ? 6.115 5.237 -8.145 1.00 93.81 171 GLU A O 1
ATOM 1356 N N . ALA A 1 172 ? 6.511 6.017 -6.080 1.00 92.81 172 ALA A N 1
ATOM 1357 C CA . ALA A 1 172 ? 7.447 7.055 -6.494 1.00 92.81 172 ALA A CA 1
ATOM 1358 C C . ALA A 1 172 ? 8.661 6.490 -7.257 1.00 92.81 172 ALA A C 1
ATOM 1360 O O . ALA A 1 172 ? 9.086 7.086 -8.253 1.00 92.81 172 ALA A O 1
ATOM 1361 N N . ALA A 1 173 ? 9.176 5.331 -6.838 1.00 94.44 173 ALA A N 1
ATOM 1362 C CA . ALA A 1 173 ? 10.256 4.622 -7.518 1.00 94.44 173 ALA A CA 1
ATOM 1363 C C . ALA A 1 173 ? 9.827 4.017 -8.867 1.00 94.44 173 ALA A C 1
ATOM 1365 O O . ALA A 1 173 ? 10.662 3.856 -9.757 1.00 94.44 173 ALA A O 1
ATOM 1366 N N . CYS A 1 174 ? 8.543 3.689 -9.044 1.00 92.69 174 CYS A N 1
ATOM 1367 C CA . CYS A 1 174 ? 7.991 3.202 -10.311 1.00 92.69 174 CYS A CA 1
ATOM 1368 C C . CYS A 1 174 ? 7.781 4.328 -11.338 1.00 92.69 174 CYS A C 1
ATOM 1370 O O . CYS A 1 174 ? 7.777 4.065 -12.542 1.00 92.69 174 CYS A O 1
ATOM 1372 N N . THR A 1 175 ? 7.686 5.586 -10.894 1.00 90.75 175 THR A N 1
ATOM 1373 C CA . THR A 1 175 ? 7.585 6.735 -11.808 1.00 90.75 175 THR A CA 1
ATOM 1374 C C . THR A 1 175 ? 8.857 6.947 -12.630 1.00 90.75 175 THR A C 1
ATOM 1376 O O . THR A 1 175 ? 9.965 6.567 -12.239 1.00 90.75 175 THR A O 1
ATOM 1379 N N . ARG A 1 176 ? 8.715 7.664 -13.747 1.00 84.88 176 ARG A N 1
ATOM 1380 C CA . ARG A 1 176 ? 9.831 8.068 -14.619 1.00 84.88 176 ARG A CA 1
ATOM 1381 C C . ARG A 1 176 ? 10.880 8.946 -13.924 1.00 84.88 176 ARG A C 1
ATOM 1383 O O . ARG A 1 176 ? 12.027 8.986 -14.349 1.00 84.88 176 ARG A O 1
ATOM 1390 N N . TYR A 1 177 ? 10.505 9.625 -12.839 1.00 86.81 177 TYR A N 1
ATOM 1391 C CA . TYR A 1 177 ? 11.400 10.511 -12.089 1.00 86.81 177 TYR A CA 1
ATOM 1392 C C . TYR A 1 177 ? 12.207 9.795 -11.003 1.00 86.81 177 TYR A C 1
ATOM 1394 O O . TYR A 1 177 ? 13.174 10.374 -10.513 1.00 86.81 177 TYR A O 1
ATOM 1402 N N . GLN A 1 178 ? 11.819 8.568 -10.628 1.00 83.38 178 GLN A N 1
ATOM 1403 C CA . GLN A 1 178 ? 12.548 7.709 -9.685 1.00 83.38 178 GLN A CA 1
ATOM 1404 C C . GLN A 1 178 ? 12.916 8.434 -8.380 1.00 83.38 178 GLN A C 1
ATOM 1406 O O . GLN A 1 178 ? 14.071 8.451 -7.949 1.00 83.38 178 GLN A O 1
ATOM 1411 N N . HIS A 1 179 ? 11.936 9.101 -7.768 1.00 87.94 179 HIS A N 1
ATOM 1412 C CA . HIS A 1 179 ? 12.191 9.882 -6.562 1.00 87.94 179 HIS A CA 1
ATOM 1413 C C . HIS A 1 179 ? 12.710 8.991 -5.422 1.00 87.94 179 HIS A C 1
ATOM 1415 O O . HIS A 1 179 ? 12.219 7.873 -5.253 1.00 87.94 179 HIS A O 1
ATOM 1421 N N . PRO A 1 180 ? 13.662 9.483 -4.607 1.00 91.00 180 PRO A N 1
ATOM 1422 C CA . PRO A 1 180 ? 14.157 8.720 -3.472 1.00 91.00 180 PRO A CA 1
ATOM 1423 C C . PRO A 1 180 ? 13.040 8.484 -2.440 1.00 91.00 180 PRO A C 1
ATOM 1425 O O . PRO A 1 180 ? 12.143 9.330 -2.309 1.00 91.00 180 PRO A O 1
ATOM 1428 N N . PRO A 1 181 ? 13.110 7.381 -1.668 1.00 94.12 181 PRO A N 1
ATOM 1429 C CA . PRO A 1 181 ? 12.164 7.118 -0.593 1.00 94.12 181 PRO A CA 1
ATOM 1430 C C . PRO A 1 181 ? 12.137 8.263 0.418 1.00 94.12 181 PRO A C 1
ATOM 1432 O O . PRO A 1 181 ? 13.182 8.761 0.844 1.00 94.12 181 PRO A O 1
ATOM 1435 N N . LYS A 1 182 ? 10.934 8.672 0.818 1.00 94.81 182 LYS A N 1
ATOM 1436 C CA . LYS A 1 182 ? 10.726 9.695 1.852 1.00 94.81 182 LYS A CA 1
ATOM 1437 C C . LYS A 1 182 ? 10.562 9.084 3.240 1.00 94.81 182 LYS A C 1
ATOM 1439 O O . LYS A 1 182 ? 10.679 9.805 4.228 1.00 94.81 182 LYS A O 1
ATOM 1444 N N . GLY A 1 183 ? 10.275 7.785 3.320 1.00 94.62 183 GLY A N 1
ATOM 1445 C CA . GLY A 1 183 ? 9.912 7.128 4.565 1.00 94.62 183 GLY A CA 1
ATOM 1446 C C . GLY A 1 183 ? 8.572 7.640 5.092 1.00 94.62 183 GLY A C 1
ATOM 1447 O O . GLY A 1 183 ? 7.677 8.009 4.323 1.00 94.62 183 GLY A O 1
ATOM 1448 N N . ARG A 1 184 ? 8.432 7.658 6.423 1.00 94.19 184 ARG A N 1
ATOM 1449 C CA . ARG A 1 184 ? 7.204 8.056 7.124 1.00 94.19 184 ARG A CA 1
ATOM 1450 C C . ARG A 1 184 ? 6.760 9.465 6.714 1.00 94.19 184 ARG A C 1
ATOM 1452 O O . ARG A 1 184 ? 7.429 10.454 7.000 1.00 94.19 184 ARG A O 1
ATOM 1459 N N . ARG A 1 185 ? 5.589 9.551 6.079 1.00 91.12 185 ARG A N 1
ATOM 1460 C CA . ARG A 1 185 ? 4.977 10.804 5.615 1.00 91.12 185 ARG A CA 1
ATOM 1461 C C . ARG A 1 185 ? 4.131 11.436 6.709 1.00 91.12 185 ARG A C 1
ATOM 1463 O O . ARG A 1 185 ? 3.126 10.820 7.057 1.00 91.12 185 ARG A O 1
ATOM 1470 N N . PRO A 1 186 ? 4.470 12.622 7.240 1.00 88.88 186 PRO A N 1
ATOM 1471 C CA . PRO A 1 186 ? 3.721 13.224 8.340 1.00 88.88 186 PRO A CA 1
ATOM 1472 C C . PRO A 1 186 ? 2.247 13.444 7.992 1.00 88.88 186 PRO A C 1
ATOM 1474 O O . PRO A 1 186 ? 1.404 13.343 8.867 1.00 88.88 186 PRO A O 1
ATOM 1477 N N . GLU A 1 187 ? 1.908 13.666 6.722 1.00 87.50 187 GLU A N 1
ATOM 1478 C CA . GLU A 1 187 ? 0.526 13.843 6.277 1.00 87.50 187 GLU A CA 1
ATOM 1479 C C . GLU A 1 187 ? -0.336 12.563 6.336 1.00 87.50 187 GLU A C 1
ATOM 1481 O O . GLU A 1 187 ? -1.545 12.637 6.148 1.00 87.50 187 GLU A O 1
ATOM 1486 N N . LEU A 1 188 ? 0.238 11.387 6.593 1.00 91.00 188 LEU A N 1
ATOM 1487 C CA . LEU A 1 188 ? -0.525 10.163 6.858 1.00 91.00 188 LEU A CA 1
ATOM 1488 C C . LEU A 1 188 ? -0.604 9.959 8.367 1.00 91.00 188 LEU A C 1
ATOM 1490 O O . LEU A 1 188 ? 0.422 9.854 9.030 1.00 91.00 188 LEU A O 1
ATOM 1494 N N . VAL A 1 189 ? -1.803 9.931 8.931 1.00 92.31 189 VAL A N 1
ATOM 1495 C CA . VA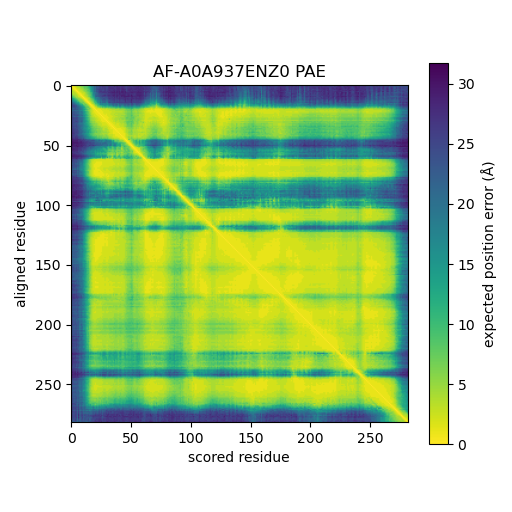L A 1 189 ? -2.001 9.914 10.385 1.00 92.31 189 VAL A CA 1
ATOM 1496 C C . VAL A 1 189 ? -2.733 8.643 10.772 1.00 92.31 189 VAL A C 1
ATOM 1498 O O . VAL A 1 189 ? -3.826 8.382 10.270 1.00 92.31 189 VAL A O 1
ATOM 1501 N N . ASN A 1 190 ? -2.158 7.864 11.688 1.00 95.31 190 ASN A N 1
ATOM 1502 C CA . ASN A 1 190 ? -2.851 6.692 12.214 1.00 95.31 190 ASN A CA 1
ATOM 1503 C C . ASN A 1 190 ? -4.072 7.141 13.034 1.00 95.31 190 ASN A C 1
ATOM 1505 O O . ASN A 1 190 ? -3.973 8.050 13.859 1.00 95.31 190 ASN A O 1
ATOM 1509 N N . MET A 1 191 ? -5.218 6.475 12.883 1.00 95.50 191 MET A N 1
ATOM 1510 C CA . MET A 1 191 ? -6.428 6.800 13.651 1.00 95.50 191 MET A CA 1
ATOM 1511 C C . MET A 1 191 ? -6.186 6.741 15.169 1.00 95.50 191 MET A C 1
ATOM 1513 O O . MET A 1 191 ? -6.723 7.549 15.922 1.00 95.50 191 MET A O 1
ATOM 1517 N N . SER A 1 192 ? -5.317 5.840 15.633 1.00 96.19 192 SER A N 1
ATOM 1518 C CA . SER A 1 192 ? -4.898 5.772 17.037 1.00 96.19 192 SER A CA 1
ATOM 1519 C C . SER A 1 192 ? -4.174 7.039 17.516 1.00 96.19 192 SER A C 1
ATOM 1521 O O . SER A 1 192 ? -4.409 7.483 18.640 1.00 96.19 192 SER A O 1
ATOM 1523 N N . GLU A 1 193 ? -3.327 7.642 16.678 1.00 95.00 193 GLU A N 1
ATOM 1524 C CA . GLU A 1 193 ? -2.650 8.914 16.962 1.00 95.00 193 GLU A CA 1
ATOM 1525 C C . GLU A 1 193 ? -3.667 10.058 17.020 1.00 95.00 193 GLU A C 1
ATOM 1527 O O . GLU A 1 193 ? -3.650 10.848 17.965 1.00 95.00 193 GLU A O 1
ATOM 1532 N N . ALA A 1 194 ? -4.595 10.097 16.058 1.00 93.38 194 ALA A N 1
ATOM 1533 C CA . ALA A 1 194 ? -5.663 11.091 16.008 1.00 93.38 194 ALA A CA 1
ATOM 1534 C C . ALA A 1 194 ? -6.555 11.042 17.259 1.00 93.38 194 ALA A C 1
ATOM 1536 O O . ALA A 1 194 ? -6.785 12.071 17.889 1.00 93.38 194 ALA A O 1
ATOM 1537 N N . VAL A 1 195 ? -6.998 9.850 17.670 1.00 94.69 195 VAL A N 1
ATOM 1538 C CA . VAL A 1 195 ? -7.820 9.668 18.877 1.00 94.69 195 VAL A CA 1
ATOM 1539 C C . VAL A 1 195 ? -7.048 10.013 20.147 1.00 94.69 195 VAL A C 1
ATOM 1541 O O . VAL A 1 195 ? -7.611 10.601 21.064 1.00 94.69 195 VAL A O 1
ATOM 1544 N N . LYS A 1 196 ? -5.753 9.685 20.223 1.00 95.12 196 LYS A N 1
ATOM 1545 C CA . LYS A 1 196 ? -4.926 10.064 21.376 1.00 95.12 196 LYS A CA 1
ATOM 1546 C C . LYS A 1 196 ? -4.8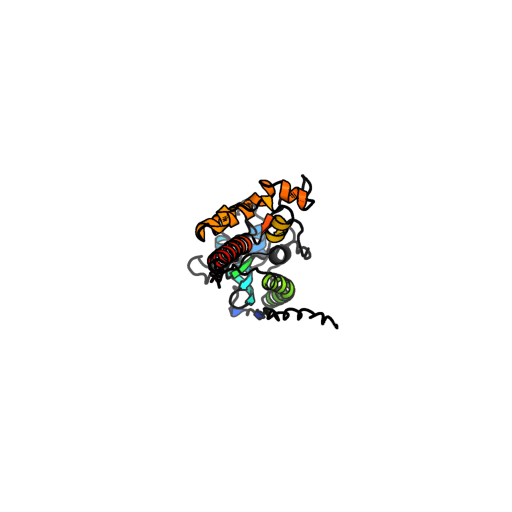02 11.584 21.509 1.00 95.12 196 LYS A C 1
ATOM 1548 O O . LYS A 1 196 ? -4.789 12.089 22.629 1.00 95.12 196 LYS A O 1
ATOM 1553 N N . ALA A 1 197 ? -4.690 12.292 20.387 1.00 91.88 197 ALA A N 1
ATOM 1554 C CA . ALA A 1 197 ? -4.589 13.748 20.358 1.00 91.88 197 ALA A CA 1
ATOM 1555 C C . ALA A 1 197 ? -5.940 14.447 20.595 1.00 91.88 197 ALA A C 1
ATOM 1557 O O . ALA A 1 197 ? -5.968 15.538 21.156 1.00 91.88 197 ALA A O 1
ATOM 1558 N N . CYS A 1 198 ? -7.042 13.826 20.171 1.00 91.94 198 CYS A N 1
ATOM 1559 C CA . CYS A 1 198 ? -8.384 14.408 20.157 1.00 91.94 198 CYS A CA 1
ATOM 1560 C C . CYS A 1 198 ? -9.426 13.324 20.522 1.00 91.94 198 CYS A C 1
ATOM 1562 O O . CYS A 1 198 ? -10.119 12.810 19.641 1.00 91.94 198 CYS A O 1
ATOM 1564 N N . PRO A 1 199 ? -9.521 12.896 21.799 1.00 93.25 199 PRO A N 1
ATOM 1565 C CA . PRO A 1 199 ? -10.396 11.789 22.205 1.00 93.25 199 PRO A CA 1
ATOM 1566 C C . PRO A 1 199 ? -11.888 12.033 21.937 1.00 93.25 199 PRO A C 1
ATOM 1568 O O . PRO A 1 199 ? -12.652 11.089 21.754 1.00 93.25 199 PRO A O 1
ATOM 1571 N N . GLU A 1 200 ? -12.309 13.294 21.886 1.00 90.50 200 GLU A N 1
ATOM 1572 C CA . GLU A 1 200 ? -13.684 13.736 21.652 1.00 90.50 200 GLU A CA 1
ATOM 1573 C C . GLU A 1 200 ? -14.226 13.396 20.257 1.00 90.50 200 GLU A C 1
ATOM 1575 O O . GLU A 1 200 ? -15.437 13.471 20.033 1.00 90.50 200 GLU A O 1
ATOM 1580 N N . ILE A 1 201 ? -13.360 13.011 19.313 1.00 89.62 201 ILE A N 1
ATOM 1581 C CA . ILE A 1 201 ? -13.813 12.527 18.003 1.00 89.62 201 ILE A CA 1
ATOM 1582 C C . ILE A 1 201 ? -14.478 11.160 18.106 1.00 89.62 201 ILE A C 1
ATOM 1584 O O . ILE A 1 201 ? -15.258 10.803 17.223 1.00 89.62 201 ILE A O 1
ATOM 1588 N N . VAL A 1 202 ? -14.170 10.398 19.162 1.00 93.12 202 VAL A N 1
ATOM 1589 C CA . VAL A 1 202 ? -14.731 9.070 19.373 1.00 93.12 202 VAL A CA 1
ATOM 1590 C C . VAL A 1 202 ? -16.200 9.197 19.728 1.00 93.12 202 VAL A C 1
ATOM 1592 O O . VAL A 1 202 ? -16.580 9.786 20.739 1.00 93.12 202 VAL A O 1
ATOM 1595 N N . ARG A 1 203 ? -17.039 8.601 18.886 1.00 94.38 203 ARG A N 1
ATOM 1596 C CA . ARG A 1 203 ? -18.481 8.576 19.092 1.00 94.38 203 ARG A CA 1
ATOM 1597 C C . 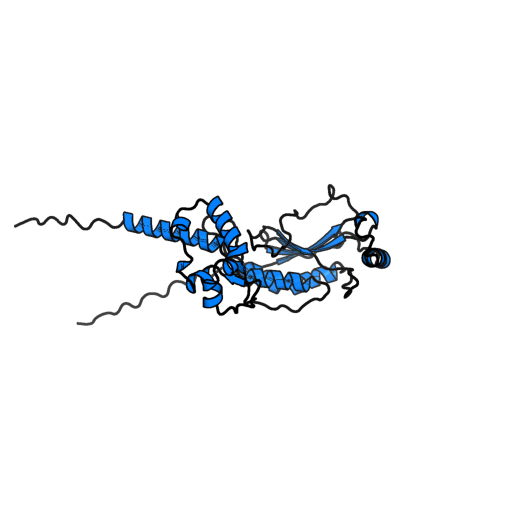ARG A 1 203 ? -18.897 7.280 19.795 1.00 94.38 203 ARG A C 1
ATOM 1599 O O . ARG A 1 203 ? -18.561 6.207 19.285 1.00 94.38 203 ARG A O 1
ATOM 1606 N N . PRO A 1 204 ? -19.617 7.335 20.935 1.00 94.25 204 PRO A N 1
ATOM 1607 C CA . PRO A 1 204 ? -20.039 6.134 21.659 1.00 94.25 204 PRO A CA 1
ATOM 1608 C C . PRO A 1 204 ? -20.809 5.134 20.787 1.00 94.25 204 PRO A C 1
ATOM 1610 O O . PRO A 1 204 ? -20.619 3.927 20.911 1.00 94.25 204 PRO A O 1
ATOM 1613 N N . GLU A 1 205 ? -21.625 5.621 19.852 1.00 96.69 205 GLU A N 1
ATOM 1614 C CA . GLU A 1 205 ? -22.425 4.792 18.951 1.00 96.69 205 GLU A CA 1
ATOM 1615 C C . GLU A 1 205 ? -21.593 3.886 18.032 1.00 96.69 205 GLU A C 1
ATOM 1617 O O . GLU A 1 205 ? -22.078 2.826 17.633 1.00 96.69 205 GLU A O 1
ATOM 1622 N N . TRP A 1 206 ? -20.329 4.226 17.750 1.00 96.88 206 TRP A N 1
ATOM 1623 C CA . TRP A 1 206 ? -19.441 3.379 16.945 1.00 96.88 206 TRP A CA 1
ATOM 1624 C C . TRP A 1 206 ? -19.234 1.999 17.574 1.00 96.88 206 TRP A C 1
ATOM 1626 O O . TRP A 1 206 ? -19.053 1.017 16.860 1.00 96.88 206 TRP A O 1
ATOM 1636 N N . ALA A 1 207 ? -19.318 1.890 18.903 1.00 96.06 207 ALA A N 1
ATOM 1637 C CA . ALA A 1 207 ? -19.224 0.613 19.603 1.00 96.06 207 ALA A CA 1
ATOM 1638 C C . ALA A 1 207 ? -20.405 -0.336 19.323 1.00 96.06 207 ALA A C 1
ATOM 1640 O O . ALA A 1 207 ? -20.323 -1.524 19.627 1.00 96.06 207 ALA A O 1
ATOM 1641 N N . HIS A 1 208 ? -21.499 0.163 18.750 1.00 96.00 208 HIS A N 1
ATOM 1642 C CA . HIS A 1 208 ? -22.718 -0.607 18.492 1.00 96.00 208 HIS A CA 1
ATOM 1643 C C . HIS A 1 208 ? -23.000 -0.803 16.998 1.00 96.00 208 HIS A C 1
ATOM 1645 O O . HIS A 1 208 ? -24.005 -1.410 16.631 1.00 96.00 208 HIS A O 1
ATOM 1651 N N . TYR A 1 209 ? -22.128 -0.300 16.127 1.00 97.75 209 TYR A N 1
ATOM 1652 C CA . TYR A 1 209 ? -22.283 -0.434 14.684 1.00 97.75 209 TYR A CA 1
ATOM 1653 C C . TYR A 1 209 ? -22.042 -1.871 14.199 1.00 97.75 209 TYR A C 1
ATOM 1655 O O . TYR A 1 209 ? -21.209 -2.617 14.728 1.00 97.75 209 TYR A O 1
ATOM 1663 N N . THR A 1 210 ? -22.782 -2.239 13.150 1.00 96.94 210 THR A N 1
ATOM 1664 C CA . THR A 1 210 ? -22.549 -3.453 12.356 1.00 96.94 210 THR A CA 1
ATOM 1665 C C . THR A 1 210 ? -21.252 -3.329 11.557 1.00 96.94 210 THR A C 1
ATOM 1667 O O . THR A 1 210 ? -20.762 -2.221 11.345 1.00 96.94 210 THR A O 1
ATOM 1670 N N . ASP A 1 211 ? -20.717 -4.449 11.071 1.00 96.38 211 ASP A N 1
ATOM 1671 C CA . ASP A 1 211 ? -19.478 -4.479 10.273 1.00 96.38 211 ASP A CA 1
ATOM 1672 C C . ASP A 1 211 ? -19.562 -3.563 9.049 1.00 96.38 211 ASP A C 1
ATOM 1674 O O . ASP A 1 211 ? -18.720 -2.688 8.875 1.00 96.38 211 ASP A O 1
ATOM 1678 N N . ALA A 1 212 ? -20.648 -3.666 8.276 1.00 95.88 212 ALA A N 1
ATOM 1679 C CA . ALA A 1 212 ? -20.884 -2.797 7.123 1.00 95.88 212 ALA A CA 1
ATOM 1680 C C . ALA A 1 212 ? -20.886 -1.307 7.506 1.00 95.88 212 ALA A C 1
ATOM 1682 O O . ALA A 1 212 ? -20.299 -0.480 6.816 1.00 95.88 212 ALA A O 1
ATOM 1683 N N . ARG A 1 213 ? -21.495 -0.951 8.646 1.00 97.38 213 ARG A N 1
ATOM 1684 C CA . ARG A 1 213 ? -21.543 0.445 9.092 1.00 97.38 213 ARG A CA 1
ATOM 1685 C C . ARG A 1 213 ? -20.192 0.941 9.609 1.00 97.38 213 ARG A C 1
ATOM 1687 O O . ARG A 1 213 ? -19.893 2.128 9.467 1.00 97.38 213 ARG A O 1
ATOM 1694 N N . LEU A 1 214 ? -19.387 0.068 10.215 1.00 96.50 214 LEU A N 1
ATOM 1695 C CA . LEU A 1 214 ? -18.007 0.384 10.581 1.00 96.50 214 LEU A CA 1
ATOM 1696 C C . LEU A 1 214 ? -17.143 0.607 9.342 1.00 96.50 214 LEU A C 1
ATOM 1698 O O . LEU A 1 214 ? -16.375 1.564 9.330 1.00 96.50 214 LEU A O 1
ATOM 1702 N N . ASP A 1 215 ? -17.307 -0.214 8.307 1.00 94.69 215 ASP A N 1
ATOM 1703 C CA . ASP A 1 215 ? -16.568 -0.090 7.050 1.00 94.69 215 ASP A CA 1
ATOM 1704 C C . ASP A 1 215 ? -16.922 1.226 6.327 1.00 94.69 215 ASP A C 1
ATOM 1706 O O . ASP A 1 215 ? -16.017 1.991 5.988 1.00 94.69 215 ASP A O 1
ATOM 1710 N N . ASP A 1 216 ? -18.212 1.580 6.231 1.00 93.94 216 ASP A N 1
ATOM 1711 C CA . ASP A 1 216 ? -18.663 2.888 5.715 1.00 93.94 216 ASP A CA 1
ATOM 1712 C C . ASP A 1 216 ? -18.071 4.063 6.517 1.00 93.94 216 ASP A C 1
ATOM 1714 O O . ASP A 1 216 ? -17.664 5.092 5.969 1.00 93.94 216 ASP A O 1
ATOM 1718 N N . THR A 1 217 ? -18.043 3.928 7.848 1.00 94.44 217 THR A N 1
ATOM 1719 C CA . THR A 1 217 ? -17.514 4.965 8.746 1.00 94.44 217 THR A CA 1
ATOM 1720 C C . THR A 1 217 ? -16.003 5.112 8.571 1.00 94.44 217 THR A C 1
ATOM 1722 O O . THR A 1 217 ? -15.502 6.237 8.544 1.00 94.44 217 THR A O 1
ATOM 1725 N N . ALA A 1 218 ? -15.281 3.999 8.418 1.00 94.00 218 ALA A N 1
ATOM 1726 C CA . ALA A 1 218 ? -13.848 3.995 8.156 1.00 94.00 218 ALA A CA 1
ATOM 1727 C C . ALA A 1 218 ? -13.527 4.698 6.834 1.00 94.00 218 ALA A C 1
ATOM 1729 O O . ALA A 1 218 ? -12.671 5.580 6.809 1.00 94.00 218 ALA A O 1
ATOM 1730 N N . GLU A 1 219 ? -14.256 4.380 5.762 1.00 91.31 219 GLU A N 1
ATOM 1731 C CA . GLU A 1 219 ? -14.096 5.042 4.467 1.00 91.31 219 GLU A CA 1
ATOM 1732 C C . GLU A 1 219 ? -14.349 6.553 4.567 1.00 91.31 219 GLU A C 1
ATOM 1734 O O . GLU A 1 219 ? -13.533 7.354 4.101 1.00 91.31 219 GLU A O 1
ATOM 1739 N N . TYR A 1 220 ? -15.449 6.964 5.205 1.00 90.31 220 TYR A N 1
ATOM 1740 C CA . TYR A 1 220 ? -15.764 8.381 5.395 1.00 90.31 220 TYR A CA 1
ATOM 1741 C C . TYR A 1 220 ? -14.644 9.128 6.137 1.00 90.31 220 TYR A C 1
ATOM 1743 O O . TYR A 1 220 ? -14.224 10.213 5.722 1.00 90.31 220 TYR A O 1
ATOM 1751 N N . LEU A 1 221 ? -14.127 8.542 7.218 1.00 90.50 221 LEU A N 1
ATOM 1752 C CA . LEU A 1 221 ? -13.052 9.128 8.017 1.00 90.50 221 LEU A CA 1
ATOM 1753 C C . LEU A 1 221 ? -11.711 9.151 7.269 1.00 90.50 221 LEU A C 1
ATOM 1755 O O . LEU A 1 221 ? -10.999 10.151 7.352 1.00 90.50 221 LEU A O 1
ATOM 1759 N N . ASN A 1 222 ? -11.379 8.126 6.484 1.00 89.62 222 ASN A N 1
ATOM 1760 C CA . ASN A 1 222 ? -10.166 8.133 5.662 1.00 89.62 222 ASN A CA 1
ATOM 1761 C C . ASN A 1 222 ? -10.229 9.213 4.568 1.00 89.62 222 ASN A C 1
ATOM 1763 O O . ASN A 1 222 ? -9.229 9.879 4.294 1.00 89.62 222 ASN A O 1
ATOM 1767 N N . ARG A 1 223 ? -11.413 9.429 3.972 1.00 83.75 223 ARG A N 1
ATOM 1768 C CA . ARG A 1 223 ? -11.652 10.453 2.938 1.00 83.75 223 ARG A CA 1
ATOM 1769 C C . ARG A 1 223 ? -11.628 11.876 3.484 1.00 83.75 223 ARG A C 1
ATOM 1771 O O . ARG A 1 223 ? -11.051 12.765 2.861 1.00 83.75 223 ARG A O 1
ATOM 1778 N N . CYS A 1 224 ? -12.305 12.107 4.606 1.00 80.38 224 CYS A N 1
ATOM 1779 C CA . CYS A 1 224 ? -12.661 13.457 5.042 1.00 80.38 224 CYS A CA 1
ATOM 1780 C C . CYS A 1 224 ? -12.294 13.768 6.495 1.00 80.38 224 CYS A C 1
ATOM 1782 O O . CYS A 1 224 ? -12.476 14.906 6.918 1.00 80.38 224 CYS A O 1
ATOM 1784 N N . GLY A 1 225 ? -11.773 12.810 7.264 1.00 75.19 225 GLY A N 1
ATOM 1785 C CA . GLY A 1 225 ? -11.598 12.930 8.712 1.00 75.19 225 GLY A CA 1
ATOM 1786 C C . GLY A 1 225 ? -10.806 14.168 9.126 1.00 75.19 225 GLY A C 1
ATOM 1787 O O . GLY A 1 225 ? -11.307 14.991 9.882 1.00 75.19 225 GLY A O 1
ATOM 1788 N N . LEU A 1 226 ? -9.613 14.383 8.570 1.00 78.31 226 LEU A N 1
ATOM 1789 C CA . LEU A 1 226 ? -8.813 15.566 8.923 1.00 78.31 226 LEU A CA 1
ATOM 1790 C C . LEU A 1 226 ? -9.373 16.877 8.356 1.00 78.31 226 LEU A C 1
ATOM 1792 O O . LEU A 1 226 ? -9.154 17.933 8.944 1.00 78.31 226 LEU A O 1
ATOM 1796 N N . HIS A 1 227 ? -10.126 16.826 7.255 1.00 78.62 227 HIS A N 1
ATOM 1797 C CA . HIS A 1 227 ? -10.765 18.015 6.689 1.00 78.62 227 HIS A CA 1
ATOM 1798 C C . HIS A 1 227 ? -11.979 18.466 7.516 1.00 78.62 227 HIS A C 1
ATOM 1800 O O . HIS A 1 227 ? -12.152 19.656 7.765 1.00 78.62 227 HIS A O 1
ATOM 1806 N N . HIS A 1 228 ? -12.808 17.522 7.966 1.00 77.88 228 HIS A N 1
ATOM 1807 C CA . HIS A 1 228 ? -14.025 17.796 8.734 1.00 77.88 228 HIS A CA 1
ATOM 1808 C C . HIS A 1 228 ? -13.775 17.919 10.243 1.00 77.88 228 HIS A C 1
ATOM 1810 O O . HIS A 1 228 ? -14.639 18.413 10.967 1.00 77.88 228 HIS A O 1
ATOM 1816 N N . HIS A 1 229 ? -12.594 17.518 10.721 1.00 78.25 229 HIS A N 1
ATOM 1817 C CA . HIS A 1 229 ? -12.191 17.630 12.120 1.00 78.25 229 HIS A CA 1
ATOM 1818 C C . HIS A 1 229 ? -10.894 18.449 12.256 1.00 78.25 229 HIS A C 1
ATOM 1820 O O . HIS A 1 229 ? -9.846 17.898 12.604 1.00 78.25 229 HIS A O 1
ATOM 1826 N N . PRO A 1 230 ? -10.943 19.779 12.030 1.00 80.38 230 PRO A N 1
ATOM 1827 C CA . PRO A 1 230 ? -9.761 20.645 12.097 1.00 80.38 230 PRO A CA 1
ATOM 1828 C C . PRO A 1 230 ? -9.080 20.637 13.475 1.00 80.38 230 PRO A C 1
ATOM 1830 O O . PRO A 1 230 ? -7.882 20.893 13.558 1.00 80.38 230 PRO A O 1
ATOM 1833 N N . ALA A 1 231 ? -9.809 20.286 14.541 1.00 81.81 231 ALA A N 1
ATOM 1834 C CA . ALA A 1 231 ? -9.250 20.085 15.876 1.00 81.81 231 ALA A CA 1
ATOM 1835 C C . ALA A 1 231 ? -8.191 18.968 15.913 1.00 81.81 231 ALA A C 1
ATOM 1837 O O . ALA A 1 231 ? -7.159 19.146 16.553 1.00 81.81 231 ALA A O 1
ATOM 1838 N N . ILE A 1 232 ? -8.385 17.867 15.169 1.00 81.38 232 ILE A N 1
ATOM 1839 C CA . ILE A 1 232 ? -7.377 16.799 15.050 1.00 81.38 232 ILE A CA 1
ATOM 1840 C C . ILE A 1 232 ? -6.125 17.359 14.376 1.00 81.38 232 ILE A C 1
ATOM 1842 O O . ILE A 1 232 ? -5.013 17.171 14.863 1.00 81.38 232 ILE A O 1
ATOM 1846 N N . ALA A 1 233 ? -6.307 18.072 13.259 1.00 82.25 233 ALA A N 1
ATOM 1847 C CA . ALA A 1 233 ? -5.196 18.637 12.509 1.00 82.25 233 ALA A CA 1
ATOM 1848 C C . ALA A 1 233 ? -4.381 19.613 13.377 1.00 82.25 233 ALA A C 1
ATOM 1850 O O . ALA A 1 233 ? -3.157 19.515 13.439 1.00 82.25 233 ALA A O 1
ATOM 1851 N N . GLN A 1 234 ? -5.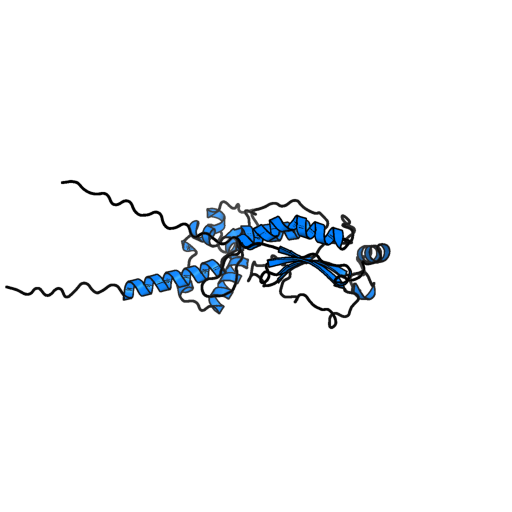067 20.487 14.117 1.00 83.19 234 GLN A N 1
ATOM 1852 C CA . GLN A 1 234 ? -4.454 21.419 15.058 1.00 83.19 234 GLN A CA 1
ATOM 1853 C C . GLN A 1 234 ? -3.727 20.702 16.205 1.00 83.19 234 GLN A C 1
ATOM 1855 O O . GLN A 1 234 ? -2.592 21.060 16.517 1.00 83.19 234 GLN A O 1
ATOM 1860 N N . ALA A 1 235 ? -4.347 19.689 16.818 1.00 84.88 235 ALA A N 1
ATOM 1861 C CA . ALA A 1 235 ? -3.756 18.929 17.921 1.00 84.88 235 ALA A CA 1
ATOM 1862 C C . ALA A 1 235 ? -2.490 18.165 17.497 1.00 84.88 235 ALA A C 1
ATOM 1864 O O . ALA A 1 235 ? -1.573 17.988 18.296 1.00 84.88 235 ALA A O 1
ATOM 1865 N N . LEU A 1 236 ? -2.413 17.762 16.226 1.00 85.81 236 LEU A N 1
ATOM 1866 C CA . LEU A 1 236 ? -1.243 17.121 15.621 1.00 85.81 236 LEU A CA 1
ATOM 1867 C C . LEU A 1 236 ? -0.224 18.122 15.045 1.00 85.81 236 LEU A C 1
ATOM 1869 O O . LEU A 1 236 ? 0.779 17.713 14.465 1.00 85.81 236 LEU A O 1
ATOM 1873 N N . GLY A 1 237 ? -0.454 19.428 15.210 1.00 85.19 237 GLY A N 1
ATOM 1874 C CA . GLY A 1 237 ? 0.468 20.476 14.773 1.00 85.19 237 GLY A CA 1
ATOM 1875 C C . GLY A 1 237 ? 0.462 20.749 13.267 1.00 85.19 237 GLY A C 1
ATOM 1876 O O . GLY A 1 237 ? 1.386 21.392 12.765 1.00 85.19 237 GLY A O 1
ATOM 1877 N N . PHE A 1 238 ? -0.556 20.299 12.529 1.00 83.81 238 PHE A N 1
ATOM 1878 C CA . PHE A 1 238 ? -0.710 20.659 11.123 1.00 83.81 238 PHE A CA 1
ATOM 1879 C C . PHE A 1 238 ? -1.171 22.109 10.984 1.00 83.81 238 PHE A C 1
ATOM 1881 O O . PHE A 1 238 ? -2.103 22.567 11.648 1.00 83.81 238 PHE A O 1
ATOM 1888 N N . GLY A 1 239 ? -0.510 22.843 10.091 1.00 71.81 239 GLY A N 1
ATOM 1889 C CA . GLY A 1 239 ? -0.893 24.210 9.771 1.00 71.81 239 GLY A CA 1
ATOM 1890 C C . GLY A 1 239 ? -2.145 24.260 8.884 1.00 71.81 239 GLY A C 1
ATOM 1891 O O . GLY A 1 239 ? -2.476 23.286 8.208 1.00 71.81 239 GLY A O 1
ATOM 1892 N N . PRO A 1 240 ? -2.796 25.432 8.770 1.00 61.44 240 PRO A N 1
ATOM 1893 C CA . PRO A 1 240 ? -3.927 25.642 7.855 1.00 61.44 240 PRO A CA 1
ATOM 1894 C C . PRO A 1 240 ? -3.565 25.417 6.373 1.00 61.44 240 PRO A C 1
ATOM 1896 O O . PRO A 1 240 ? -4.446 25.314 5.527 1.00 61.44 240 PRO A O 1
ATOM 1899 N N . GLN A 1 241 ? -2.267 25.331 6.068 1.00 59.34 241 GLN A N 1
ATOM 1900 C CA . GLN A 1 241 ? -1.692 25.057 4.752 1.00 59.34 241 GLN A CA 1
ATOM 1901 C C . GLN A 1 241 ? -1.134 23.631 4.634 1.00 59.34 241 GLN A C 1
ATOM 1903 O O . GLN A 1 241 ? -0.252 23.401 3.810 1.00 59.34 241 GLN A O 1
ATOM 1908 N N . THR A 1 242 ? -1.615 22.661 5.418 1.00 63.84 242 THR A N 1
ATOM 1909 C CA . THR A 1 242 ? -1.361 21.232 5.161 1.00 63.84 242 THR A CA 1
ATOM 1910 C C . THR A 1 242 ? -2.554 20.613 4.417 1.00 63.84 242 THR A C 1
ATOM 1912 O O . THR A 1 242 ? -3.269 19.775 4.972 1.00 63.84 242 THR A O 1
ATOM 1915 N N . PRO A 1 243 ? -2.844 21.017 3.161 1.00 53.19 243 PRO A N 1
ATOM 1916 C CA . PRO A 1 243 ? -3.848 20.329 2.378 1.00 53.19 243 PRO A CA 1
ATOM 1917 C C . PRO A 1 243 ? -3.316 18.917 2.129 1.00 53.19 243 PRO A C 1
ATOM 1919 O O . PRO A 1 243 ? -2.167 18.767 1.715 1.00 53.19 243 PRO A O 1
ATOM 1922 N N . ARG A 1 244 ? -4.168 17.901 2.309 1.00 71.88 244 ARG A N 1
ATOM 1923 C CA . ARG A 1 244 ? -3.936 16.475 1.973 1.00 71.88 244 ARG A CA 1
ATOM 1924 C C . ARG A 1 244 ? -3.477 15.559 3.108 1.00 71.88 244 ARG A C 1
ATOM 1926 O O . ARG A 1 244 ? -3.111 14.419 2.819 1.00 71.88 244 ARG A O 1
ATOM 1933 N N . ALA A 1 245 ? -3.546 15.985 4.369 1.00 80.81 245 ALA A N 1
ATOM 1934 C CA . ALA A 1 245 ? -3.420 15.012 5.446 1.00 80.81 245 ALA A CA 1
ATOM 1935 C C . ALA A 1 245 ? -4.590 14.005 5.395 1.00 80.81 245 ALA A C 1
ATOM 1937 O O . ALA A 1 245 ? -5.733 14.400 5.164 1.00 80.81 245 ALA A O 1
ATOM 1938 N N . SER A 1 246 ? -4.309 12.714 5.574 1.00 87.88 246 SER A N 1
ATOM 1939 C CA . SER A 1 246 ? -5.299 11.625 5.541 1.00 87.88 246 SER A CA 1
ATOM 1940 C C . SER A 1 246 ? -5.233 10.790 6.817 1.00 87.88 246 SER A C 1
ATOM 1942 O O . SER A 1 246 ? -4.141 10.545 7.332 1.00 87.88 246 SER A O 1
ATOM 1944 N N . LEU A 1 247 ? -6.389 10.318 7.293 1.00 91.19 247 LEU A N 1
ATOM 1945 C CA . LEU A 1 247 ? -6.434 9.265 8.309 1.00 91.19 247 LEU A CA 1
ATOM 1946 C C . LEU A 1 247 ? -6.237 7.900 7.648 1.00 91.19 247 LEU A C 1
ATOM 1948 O O . LEU A 1 247 ? -6.717 7.666 6.538 1.00 91.19 247 LEU A O 1
ATOM 1952 N N . VAL A 1 248 ? -5.539 7.017 8.352 1.00 94.44 248 VAL A N 1
ATOM 1953 C CA . VAL A 1 248 ? -5.338 5.609 7.998 1.00 94.44 248 VAL A CA 1
ATOM 1954 C C . VAL A 1 248 ? -5.490 4.740 9.246 1.00 94.44 248 VAL A C 1
ATOM 1956 O O . VAL A 1 248 ? -5.433 5.235 10.373 1.00 94.44 248 VAL A O 1
ATOM 1959 N N . GLY A 1 249 ? -5.711 3.441 9.070 1.00 95.31 249 GLY A N 1
ATOM 1960 C CA . GLY A 1 249 ? -5.853 2.500 10.186 1.00 95.31 249 GLY A CA 1
ATOM 1961 C C . GLY A 1 249 ? -7.194 2.628 10.902 1.00 95.31 249 GLY A C 1
ATOM 1962 O O . GLY A 1 249 ? -7.371 2.129 12.016 1.00 95.31 249 GLY A O 1
ATOM 1963 N N . THR A 1 250 ? -8.132 3.353 10.293 1.00 95.44 250 THR A N 1
ATOM 1964 C CA . THR A 1 250 ? -9.419 3.677 10.892 1.00 95.44 250 THR A CA 1
ATOM 1965 C C . THR A 1 250 ? -10.292 2.445 11.053 1.00 95.44 250 THR A C 1
ATOM 1967 O O . THR A 1 250 ? -10.960 2.310 12.076 1.00 95.44 250 THR A O 1
ATOM 1970 N N . ARG A 1 251 ? -10.268 1.516 10.094 1.00 96.00 251 ARG A N 1
ATOM 1971 C CA . ARG A 1 251 ? -11.057 0.286 10.163 1.00 96.00 251 ARG A CA 1
ATOM 1972 C C . ARG A 1 251 ? -10.541 -0.605 11.287 1.00 96.00 251 ARG A C 1
ATOM 1974 O O . ARG A 1 251 ? -11.324 -1.007 12.146 1.00 96.00 251 ARG A O 1
ATOM 1981 N N . ALA A 1 252 ? -9.229 -0.835 11.349 1.00 97.25 252 ALA A N 1
ATOM 1982 C CA . ALA A 1 252 ? -8.617 -1.599 12.437 1.00 97.25 252 ALA A CA 1
ATOM 1983 C C . ALA A 1 252 ? -8.940 -0.979 13.808 1.00 97.25 252 ALA A C 1
ATOM 1985 O O . ALA A 1 252 ? -9.353 -1.683 14.735 1.00 97.25 252 ALA A O 1
ATOM 1986 N N . TRP A 1 253 ? -8.837 0.349 13.920 1.00 97.81 253 TRP A N 1
ATOM 1987 C CA . TRP A 1 253 ? -9.139 1.065 15.156 1.00 97.81 253 TRP A CA 1
ATOM 1988 C C . TRP A 1 253 ? -10.617 0.957 15.564 1.00 97.81 253 TRP A C 1
ATOM 1990 O O . TRP A 1 253 ? -10.915 0.649 16.718 1.00 97.81 253 TRP A O 1
ATOM 2000 N N . LEU A 1 254 ? -11.553 1.157 14.632 1.00 97.56 254 LEU A N 1
ATOM 2001 C CA . LEU A 1 254 ? -12.994 1.097 14.895 1.00 97.56 254 LEU A CA 1
ATOM 2002 C C . LEU A 1 254 ? -13.437 -0.288 15.388 1.00 97.56 254 LEU A C 1
ATOM 2004 O O . LEU A 1 254 ? -14.180 -0.393 16.368 1.00 97.56 254 LEU A O 1
ATOM 2008 N N . TYR A 1 255 ? -12.941 -1.354 14.756 1.00 98.00 255 TYR A N 1
ATOM 2009 C CA . TYR A 1 255 ? -13.234 -2.727 15.173 1.00 98.00 255 TYR A CA 1
ATOM 2010 C C . TYR A 1 255 ? -12.637 -3.031 16.552 1.00 98.00 255 TYR A C 1
ATOM 2012 O O . TYR A 1 255 ? -13.310 -3.634 17.395 1.00 98.00 255 TYR A O 1
ATOM 2020 N N . GLN A 1 256 ? -11.415 -2.558 16.826 1.00 97.88 256 GLN A N 1
ATOM 2021 C CA . GLN A 1 256 ? -10.808 -2.680 18.152 1.00 97.88 256 GLN A CA 1
ATOM 2022 C C . GLN A 1 256 ? -11.621 -1.936 19.219 1.00 97.88 256 GLN A C 1
ATOM 2024 O O . GLN A 1 256 ? -11.861 -2.476 20.300 1.00 97.88 256 GLN A O 1
ATOM 2029 N N . ASN A 1 257 ? -12.088 -0.722 18.917 1.00 97.31 257 ASN A N 1
ATOM 2030 C CA . ASN A 1 257 ? -12.905 0.079 19.824 1.00 97.31 257 ASN A CA 1
ATOM 2031 C C . ASN A 1 257 ? -14.212 -0.641 20.194 1.00 97.31 257 ASN A C 1
ATOM 2033 O O . ASN A 1 257 ? -14.535 -0.767 21.377 1.00 97.31 257 ASN A O 1
ATOM 2037 N N . ARG A 1 258 ? -14.923 -1.198 19.203 1.00 97.44 258 ARG A N 1
ATOM 2038 C CA . ARG A 1 258 ? -16.126 -2.011 19.440 1.00 97.44 258 ARG A CA 1
ATOM 2039 C C . ARG A 1 258 ? -15.839 -3.216 20.336 1.00 97.44 258 ARG A C 1
ATOM 2041 O O . ARG A 1 258 ? -16.568 -3.449 21.300 1.00 97.44 258 ARG A O 1
ATOM 2048 N N . ARG A 1 259 ? -14.761 -3.958 20.065 1.00 96.44 259 ARG A N 1
ATOM 2049 C CA . ARG A 1 259 ? -14.371 -5.125 20.873 1.00 96.44 259 ARG A CA 1
ATOM 2050 C C . ARG A 1 259 ? -14.060 -4.745 22.325 1.00 96.44 259 ARG A C 1
ATOM 2052 O O . ARG A 1 259 ? -14.473 -5.447 23.251 1.00 96.44 259 ARG A O 1
ATOM 2059 N N . ASN A 1 260 ? -13.365 -3.628 22.535 1.00 95.50 260 ASN A N 1
ATOM 2060 C CA . ASN A 1 260 ? -13.052 -3.123 23.873 1.00 95.50 260 ASN A CA 1
ATOM 2061 C C . ASN A 1 260 ? -14.331 -2.763 24.642 1.00 95.50 260 ASN A C 1
ATOM 2063 O O . ASN A 1 260 ? -14.489 -3.171 25.791 1.00 95.50 260 ASN A O 1
ATOM 2067 N N . ALA A 1 261 ? -15.272 -2.068 23.997 1.00 94.56 261 ALA A N 1
ATOM 2068 C CA . ALA A 1 261 ? -16.553 -1.710 24.602 1.00 94.56 261 ALA A CA 1
ATOM 2069 C C . ALA A 1 261 ? -17.378 -2.948 25.001 1.00 94.56 261 ALA A C 1
ATOM 2071 O O . ALA A 1 261 ? -17.897 -3.015 26.114 1.00 94.56 261 ALA A O 1
ATOM 2072 N N . GLN A 1 262 ? -17.436 -3.968 24.140 1.00 93.00 262 GLN A N 1
ATOM 2073 C CA . GLN A 1 262 ? -18.103 -5.240 24.447 1.00 93.00 262 GLN A CA 1
ATOM 2074 C C . GLN A 1 262 ? -17.453 -5.965 25.637 1.00 93.00 262 GLN A C 1
ATOM 2076 O O . GLN A 1 262 ? -18.152 -6.498 26.497 1.00 93.00 262 GLN A O 1
ATOM 2081 N N . THR A 1 263 ? -16.120 -5.941 25.721 1.00 93.62 263 THR A N 1
ATOM 2082 C CA . THR A 1 263 ? -15.367 -6.551 26.831 1.00 93.62 263 THR A CA 1
ATOM 2083 C C . THR A 1 263 ? -15.655 -5.851 28.162 1.00 93.62 263 THR A C 1
ATOM 2085 O O . THR A 1 263 ? -15.845 -6.512 29.186 1.00 93.62 263 THR A O 1
ATOM 2088 N N . LEU A 1 264 ? -15.744 -4.517 28.154 1.00 92.69 264 LEU A N 1
ATOM 2089 C CA . LEU A 1 264 ? -16.104 -3.732 29.336 1.00 92.69 264 LEU A CA 1
ATOM 2090 C C . LEU A 1 264 ? -17.531 -4.044 29.804 1.00 92.69 264 LEU A C 1
ATOM 2092 O O . LEU A 1 264 ? -17.738 -4.284 30.992 1.00 92.69 264 LEU A O 1
ATOM 2096 N N . LEU A 1 265 ? -18.492 -4.117 28.878 1.00 90.69 265 LEU A N 1
ATOM 2097 C CA . LEU A 1 265 ? -19.882 -4.464 29.194 1.00 90.69 265 LEU A CA 1
ATOM 2098 C C . LEU A 1 265 ? -19.998 -5.870 29.802 1.00 90.69 265 LEU A C 1
ATOM 2100 O O . LEU A 1 265 ? -20.654 -6.046 30.827 1.00 90.69 265 LEU A O 1
ATOM 2104 N N . ALA A 1 266 ? -19.311 -6.861 29.227 1.00 90.00 266 ALA A N 1
ATOM 2105 C CA . ALA A 1 266 ? -19.283 -8.219 29.771 1.00 90.00 266 ALA A CA 1
ATOM 2106 C C . ALA A 1 266 ? -18.668 -8.277 31.183 1.00 90.00 266 ALA A C 1
ATOM 2108 O O . ALA A 1 266 ? -19.135 -9.031 32.035 1.00 90.00 266 ALA A O 1
ATOM 2109 N N . SER A 1 267 ? -17.652 -7.454 31.454 1.00 91.50 267 SER A N 1
ATOM 2110 C CA . SER A 1 267 ? -17.009 -7.389 32.774 1.00 91.50 267 SER A CA 1
ATOM 2111 C C . SER A 1 267 ? -17.928 -6.771 33.835 1.00 91.50 267 SER A C 1
ATOM 2113 O O . SER A 1 267 ? -17.952 -7.229 34.976 1.00 91.50 267 SER A O 1
ATOM 2115 N N . GLN A 1 268 ? -18.733 -5.773 33.458 1.00 89.69 268 GLN A N 1
ATOM 2116 C CA . GLN A 1 268 ? -19.708 -5.144 34.356 1.00 89.69 268 GLN A CA 1
ATOM 2117 C C . GLN A 1 268 ? -20.854 -6.096 34.724 1.00 89.69 268 GLN A C 1
ATOM 2119 O O . GLN A 1 268 ? -21.276 -6.118 35.876 1.00 89.69 268 GLN A O 1
ATOM 2124 N N . LEU A 1 269 ? -21.313 -6.924 33.781 1.00 86.38 269 LEU A N 1
ATOM 2125 C CA . LEU A 1 269 ? -22.375 -7.910 34.023 1.00 86.38 269 LEU A CA 1
ATOM 2126 C C . LEU A 1 269 ? -21.925 -9.087 34.906 1.00 86.38 269 LEU A C 1
ATOM 2128 O O . LEU A 1 269 ? -22.752 -9.684 35.587 1.00 86.38 269 LEU A O 1
ATOM 2132 N N . ASN A 1 270 ? -20.627 -9.402 34.921 1.00 80.12 270 ASN A N 1
ATOM 2133 C CA . ASN A 1 270 ? -20.057 -10.502 35.705 1.00 80.12 270 ASN A CA 1
ATOM 2134 C C . ASN A 1 270 ? -19.518 -10.074 37.079 1.00 80.12 270 ASN A C 1
ATOM 2136 O O . ASN A 1 270 ? -18.901 -10.885 37.767 1.00 80.12 270 ASN A O 1
ATOM 2140 N N . THR A 1 271 ? -19.712 -8.816 37.488 1.00 73.06 271 THR A N 1
ATOM 2141 C CA . THR A 1 271 ? -19.320 -8.374 38.831 1.00 73.06 271 THR A CA 1
ATOM 2142 C C . THR A 1 271 ? -20.366 -8.896 39.825 1.00 73.06 271 THR A C 1
ATOM 2144 O O . THR A 1 271 ? -21.503 -8.423 39.776 1.00 73.06 271 THR A O 1
ATOM 2147 N N . PRO A 1 272 ? -20.040 -9.881 40.693 1.00 67.00 272 PRO A N 1
ATOM 2148 C CA . PRO A 1 272 ? -21.002 -10.420 41.645 1.00 67.00 272 PRO A CA 1
ATOM 2149 C C . PRO A 1 272 ? -21.518 -9.281 42.515 1.00 67.00 272 PRO A C 1
ATOM 2151 O O . PRO A 1 272 ? -20.737 -8.503 43.067 1.00 67.00 272 PRO A O 1
ATOM 2154 N N . THR A 1 273 ? -22.838 -9.158 42.597 1.00 66.44 273 THR A N 1
ATOM 2155 C CA . THR A 1 273 ? -23.496 -8.195 43.472 1.00 66.44 273 THR A CA 1
ATOM 2156 C C . THR A 1 273 ? -23.073 -8.541 44.896 1.00 66.44 273 THR A C 1
ATOM 2158 O O . THR A 1 273 ? -23.435 -9.589 45.424 1.00 66.44 273 THR A O 1
ATOM 2161 N N . VAL A 1 274 ? -22.203 -7.723 45.490 1.00 62.41 274 VAL A N 1
ATOM 2162 C CA . VAL A 1 274 ? -21.800 -7.885 46.888 1.00 62.41 274 VAL A CA 1
ATOM 2163 C C . VAL A 1 274 ? -23.005 -7.485 47.740 1.00 62.41 274 VAL A C 1
ATOM 2165 O O . VAL A 1 274 ? -23.243 -6.306 47.979 1.00 62.41 274 VAL A O 1
ATOM 2168 N N . GLY A 1 275 ? -23.795 -8.486 48.111 1.00 63.47 275 GLY A N 1
ATOM 2169 C CA . GLY A 1 275 ? -25.030 -8.414 48.890 1.00 63.47 275 GLY A CA 1
ATOM 2170 C C . GLY A 1 275 ? -25.821 -9.666 48.524 1.00 63.47 275 GLY A C 1
ATOM 2171 O O . GLY A 1 275 ? -26.350 -9.740 47.426 1.00 63.47 275 GLY A O 1
ATOM 2172 N N . ASP A 1 276 ? -25.733 -10.762 49.268 1.00 55.19 276 ASP A N 1
ATOM 2173 C CA . ASP A 1 276 ? -26.079 -10.844 50.682 1.00 55.19 276 ASP A CA 1
ATOM 2174 C C . ASP A 1 276 ? -25.011 -11.604 51.490 1.00 55.19 276 ASP A C 1
ATOM 2176 O O . ASP A 1 276 ? -24.976 -12.833 51.516 1.00 55.19 276 ASP A O 1
ATOM 2180 N N . ALA A 1 277 ? -24.125 -10.881 52.179 1.00 58.25 277 ALA A N 1
ATOM 2181 C CA . ALA A 1 277 ? -23.556 -11.423 53.408 1.00 58.25 277 ALA A CA 1
ATOM 2182 C C . ALA A 1 277 ? -24.606 -11.153 54.485 1.00 58.25 277 ALA A C 1
ATOM 2184 O O . ALA A 1 277 ? -24.695 -10.039 54.998 1.00 58.25 277 ALA A O 1
ATOM 2185 N N . GLU A 1 278 ? -25.461 -12.148 54.711 1.00 56.88 278 GLU A N 1
ATOM 2186 C CA . GLU A 1 278 ? -26.426 -12.167 55.801 1.00 56.88 278 GLU A CA 1
ATOM 2187 C C . GLU A 1 278 ? -25.736 -11.751 57.105 1.00 56.88 278 GLU A C 1
ATOM 2189 O O . GLU A 1 278 ? -24.826 -12.423 57.597 1.00 56.88 278 GLU A O 1
ATOM 2194 N N . ASP A 1 279 ? -26.215 -10.647 57.679 1.00 58.34 279 ASP A N 1
ATOM 2195 C CA . ASP A 1 279 ? -26.193 -10.409 59.117 1.00 58.34 279 ASP A CA 1
ATOM 2196 C C . ASP A 1 279 ? -26.971 -11.554 59.789 1.00 58.34 279 ASP A C 1
ATOM 2198 O O . ASP A 1 279 ? -28.144 -11.434 60.149 1.00 58.34 279 ASP A O 1
ATOM 2202 N N . THR A 1 280 ? -26.330 -12.709 59.965 1.00 60.94 280 THR A N 1
ATOM 2203 C CA . THR A 1 280 ? -26.768 -13.667 60.974 1.00 60.94 280 THR A CA 1
ATOM 2204 C C . THR A 1 280 ? -26.396 -13.101 62.334 1.00 60.94 280 THR A C 1
ATOM 2206 O O . THR A 1 280 ? -25.275 -13.260 62.816 1.00 60.94 280 THR A O 1
ATOM 2209 N N . HIS A 1 281 ? -27.367 -12.421 62.941 1.00 63.94 281 HIS A N 1
ATOM 2210 C CA . HIS A 1 281 ? -27.440 -12.208 64.378 1.00 63.94 281 HIS A CA 1
ATOM 2211 C C . HIS A 1 281 ? -27.142 -13.506 65.138 1.00 63.94 281 HIS A C 1
ATOM 2213 O O . HIS A 1 281 ? -27.867 -14.488 64.968 1.00 63.94 281 HIS A O 1
ATOM 2219 N N . SER A 1 282 ? -26.151 -13.475 66.030 1.00 59.56 282 SER A N 1
ATOM 2220 C CA . SER A 1 282 ? -26.233 -13.965 67.421 1.00 59.56 282 SER A CA 1
ATOM 2221 C C . SER A 1 282 ? -24.979 -13.578 68.196 1.00 59.56 282 SER A C 1
ATOM 2223 O O . SER A 1 282 ? -23.872 -13.923 67.732 1.00 59.56 282 SER A O 1
#

Foldseek 3Di:
DDDDDDDDDPDPDPPPPQDDADEDADDPVQADDADDLVLLLVVLVDPVNPVDQCLVSQNFWWWKWKAQLVVNYTYIYTGGPVDPPVPTPDPPPQAEPDLAQQAWHGRMHMATAQANNPPQHDHDDDSVRRSVVSVVLSVLSSQLNRQWFDAPPDRTTWGDQQNSLSSVLNNCCSYSVNDHRPGRDLLEAEVVLLCVLPVVVDDPCLLVDDLVVQSVVSSCCQNCVCVVCVSSCVSSPHDPPPPRRGYINSSSVSSVVNVVVVVVVVVVVPPPDPDDPDPPDD

Mean predicted aligned error: 9.17 Å

pLDDT: mean 82.5, std 16.25, range [36.78, 98.44]

Nearest PDB structures (foldseek):
  8haz-assembly1_A  TM=3.585E-01  e=3.109E+00  Caenorhabditis elegans
  8hbb-assembly3_C  TM=3.612E-01  e=4.125E+00  Caenorhabditis elegans
  8pnj-assembly1_A  TM=2.775E-01  e=9.629E+00  Aequoribacter fuscus
  8h68-assembly1_A  TM=3.630E-01  e=6.483E+00  Escherichia coli

Sequence (282 aa):
MNRQTSHPEPAASQQSSTVQLTVRETTTAQLPPLPDPETYRTYFANPHDYMHAPQDAKAGHFQQIVLDLRTKDLFFHGEDWRVPREAQSRIPASGLFAPFHWLNVPDIIYWVIDSGIPVAERPYLTVDEGNAFAHQLAPLAQTLLDHLLPVPGTDALDWSAESASAGRDIEAACTRYQHPPKGRRPELVNMSEAVKACPEIVRPEWAHYTDARLDDTAEYLNRCGLHHHPAIAQALGFGPQTPRASLVGTRAWLYQNRRNAQTLLASQLNTPTVGDAEDTHS

Organism: NCBI:txid1695166

Solvent-accessible surface area (backbone atoms only — not comparable to full-atom values): 16092 Å² total; per-residue (Å²): 140,83,83,83,79,81,76,82,78,78,78,80,78,77,80,74,78,76,78,75,68,42,76,48,83,54,52,70,92,74,38,63,80,80,51,56,69,69,48,26,43,54,57,67,70,38,84,86,51,77,81,55,55,54,42,80,66,55,40,27,55,50,40,30,45,36,37,34,66,83,82,32,34,34,26,43,46,47,49,53,44,67,50,59,85,87,78,55,90,67,78,59,83,74,22,61,70,59,89,71,41,62,50,77,57,56,63,34,37,34,38,69,36,40,51,48,42,76,93,48,64,28,69,72,68,52,55,69,56,32,36,52,49,38,59,71,44,42,68,40,53,39,47,21,62,72,36,48,33,70,25,62,97,58,93,50,44,20,37,24,27,55,14,52,22,25,52,50,28,53,45,36,47,29,36,47,79,48,47,78,72,74,54,73,42,83,48,40,35,33,36,66,58,44,39,71,61,34,58,83,74,66,56,77,68,60,49,72,51,53,71,72,55,44,49,56,50,23,42,50,34,20,64,40,37,44,75,78,34,54,67,42,34,49,61,72,68,50,57,99,83,54,83,78,49,32,36,21,26,37,48,22,46,48,39,43,50,22,53,51,50,52,52,53,53,55,53,62,74,67,55,77,72,91,70,82,82,74,84,74,85,128

Radius of gyration: 25.61 Å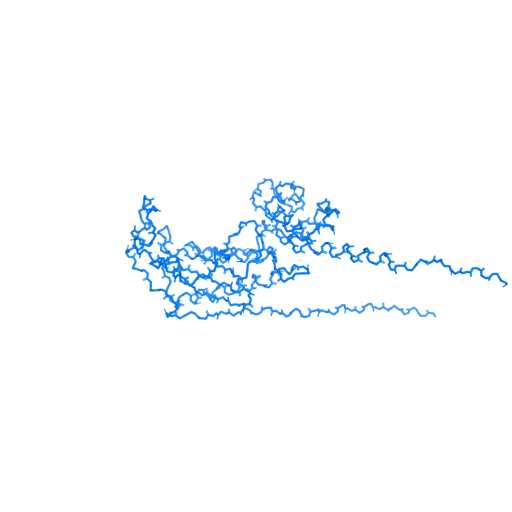; Cα contacts (8 Å, |Δi|>4): 424; chains: 1; bounding box: 44×43×100 Å